Protein AF-A0A3P3UAX3-F1 (afdb_monomer)

Sequence (177 aa):
MASASGMATAGGTMPTMGGSMATSGGTMSTAGGAMPTGSGTMPTAGGTMGTHETMPTYASSSYQPMYGLRQPETQTPAHSTDQLDDADVALALLNSHKQSAALKMKAALEMANPALRHFVQASAGRCADMAYECFQYANQKGYYQVPTLQENTTDTFVHAYGTVPQGNPQPSGGMFM

Radius of gyration: 35.14 Å; Cα contacts (8 Å, |Δi|>4): 77; chains: 1; bounding box: 107×84×52 Å

Structure (mmCIF, N/CA/C/O backbone):
data_AF-A0A3P3UAX3-F1
#
_entry.id   AF-A0A3P3UAX3-F1
#
loop_
_atom_site.group_PDB
_atom_site.id
_atom_site.type_symbol
_atom_site.label_atom_id
_atom_site.label_alt_id
_atom_site.label_comp_id
_atom_site.label_asym_id
_atom_site.label_entity_id
_atom_site.label_seq_id
_atom_site.pdbx_PDB_ins_code
_atom_site.Cartn_x
_atom_site.Cartn_y
_atom_site.Cartn_z
_atom_site.occupancy
_atom_site.B_iso_or_equiv
_atom_site.auth_seq_id
_atom_site.auth_comp_id
_atom_site.auth_asym_id
_atom_site.auth_atom_id
_atom_site.pdbx_PDB_model_num
ATOM 1 N N . MET A 1 1 ? 87.198 -53.065 -32.352 1.00 37.62 1 MET A N 1
ATOM 2 C CA . MET A 1 1 ? 86.780 -54.014 -31.296 1.00 37.62 1 MET A CA 1
ATOM 3 C C . MET A 1 1 ? 85.291 -53.774 -31.074 1.00 37.62 1 MET A C 1
ATOM 5 O O . MET A 1 1 ? 84.957 -52.638 -30.788 1.00 37.62 1 MET A O 1
ATOM 9 N N . ALA A 1 2 ? 84.436 -54.626 -31.663 1.00 33.97 2 ALA A N 1
ATOM 10 C CA . ALA A 1 2 ? 83.531 -55.576 -30.969 1.00 33.97 2 ALA A CA 1
ATOM 11 C C . ALA A 1 2 ? 82.439 -54.854 -30.142 1.00 33.97 2 ALA A C 1
ATOM 13 O O . ALA A 1 2 ? 82.773 -53.946 -29.402 1.00 33.97 2 ALA A O 1
ATOM 14 N N . SER A 1 3 ? 81.138 -55.153 -30.157 1.00 33.62 3 SER A N 1
ATOM 15 C CA . SER A 1 3 ? 80.305 -56.271 -30.629 1.00 33.62 3 SER A CA 1
ATOM 16 C C . SER A 1 3 ? 78.848 -55.733 -30.637 1.00 33.62 3 SER A C 1
ATOM 18 O O . SER A 1 3 ? 78.513 -54.927 -29.778 1.00 33.62 3 SER A O 1
ATOM 20 N N . ALA A 1 4 ? 78.053 -55.925 -31.692 1.00 33.69 4 ALA A N 1
ATOM 21 C CA . ALA A 1 4 ? 76.962 -56.907 -31.805 1.00 33.69 4 ALA A CA 1
ATOM 22 C C . ALA A 1 4 ? 75.655 -56.639 -31.001 1.00 33.69 4 ALA A C 1
ATOM 24 O O . ALA A 1 4 ? 75.623 -56.722 -29.779 1.00 33.69 4 ALA A O 1
ATOM 25 N N . SER A 1 5 ? 74.574 -56.494 -31.784 1.00 34.50 5 SER A N 1
ATOM 26 C CA . SER A 1 5 ? 73.241 -57.111 -31.614 1.00 34.50 5 SER A CA 1
ATOM 27 C C . SER A 1 5 ? 72.191 -56.473 -30.694 1.00 34.50 5 SER A C 1
ATOM 29 O O . SER A 1 5 ? 72.278 -56.521 -29.474 1.00 34.50 5 SER A O 1
ATOM 31 N N . GLY A 1 6 ? 71.094 -56.026 -31.316 1.00 32.81 6 GLY A N 1
ATOM 32 C CA . GLY A 1 6 ? 69.833 -55.679 -30.657 1.00 32.81 6 GLY A CA 1
ATOM 33 C C . GLY A 1 6 ? 68.755 -55.288 -31.669 1.00 32.81 6 GLY A C 1
ATOM 34 O O . GLY A 1 6 ? 68.439 -54.115 -31.821 1.00 32.81 6 GLY A O 1
ATOM 35 N N . MET A 1 7 ? 68.239 -56.273 -32.406 1.00 36.31 7 MET A N 1
ATOM 36 C CA . MET A 1 7 ? 67.129 -56.140 -33.353 1.00 36.31 7 MET A CA 1
ATOM 37 C C . MET A 1 7 ? 65.810 -56.295 -32.582 1.00 36.31 7 MET A C 1
ATOM 39 O O . MET A 1 7 ? 65.584 -57.342 -31.982 1.00 36.31 7 MET A O 1
ATOM 43 N N . ALA A 1 8 ? 64.943 -55.280 -32.599 1.00 39.72 8 ALA A N 1
ATOM 44 C CA . ALA A 1 8 ? 63.549 -55.411 -32.177 1.00 39.72 8 ALA A CA 1
ATOM 45 C C . ALA A 1 8 ? 62.652 -54.554 -33.080 1.00 39.72 8 ALA A C 1
ATOM 47 O O . ALA A 1 8 ? 62.608 -53.329 -32.991 1.00 39.72 8 ALA A O 1
ATOM 48 N N . THR A 1 9 ? 61.960 -55.234 -33.987 1.00 35.41 9 THR A N 1
ATOM 49 C CA . THR A 1 9 ? 60.832 -54.733 -34.770 1.00 35.41 9 THR A CA 1
ATOM 50 C C . THR A 1 9 ? 59.571 -54.845 -33.918 1.00 35.41 9 THR A C 1
ATOM 52 O O . THR A 1 9 ? 59.225 -55.962 -33.549 1.00 35.41 9 THR A O 1
ATOM 55 N N . ALA A 1 10 ? 58.861 -53.74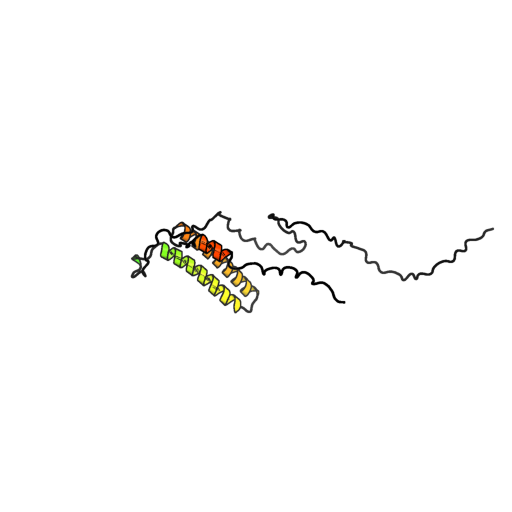5 -33.646 1.00 36.62 10 ALA A N 1
ATOM 56 C CA . ALA A 1 10 ? 57.421 -53.768 -33.352 1.00 36.62 10 ALA A CA 1
ATOM 57 C C . ALA A 1 10 ? 56.819 -52.350 -33.298 1.00 36.62 10 ALA A C 1
ATOM 59 O O . ALA A 1 10 ? 57.225 -51.535 -32.480 1.00 36.62 10 ALA A O 1
ATOM 60 N N . GLY A 1 11 ? 55.793 -52.111 -34.125 1.00 31.20 11 GLY A N 1
ATOM 61 C CA . GLY A 1 11 ? 54.703 -51.169 -33.836 1.00 31.20 11 GLY A CA 1
ATOM 62 C C . GLY A 1 11 ? 54.948 -49.697 -34.162 1.00 31.20 11 GLY A C 1
ATOM 63 O O . GLY A 1 11 ? 55.278 -48.904 -33.290 1.00 31.20 11 GLY A O 1
ATOM 64 N N . GLY A 1 12 ? 54.700 -49.305 -35.413 1.00 30.81 12 GLY A N 1
ATOM 65 C CA . GLY A 1 12 ? 54.586 -47.897 -35.781 1.00 30.81 12 GLY A CA 1
ATOM 66 C C . GLY A 1 12 ? 53.317 -47.267 -35.207 1.00 30.81 12 GLY A C 1
ATOM 67 O O . GLY A 1 12 ? 52.212 -47.654 -35.572 1.00 30.81 12 GLY A O 1
ATOM 68 N N . THR A 1 13 ? 53.485 -46.237 -34.384 1.00 33.25 13 THR A N 1
ATOM 69 C CA . THR A 1 13 ? 52.497 -45.166 -34.220 1.00 33.25 13 THR A CA 1
ATOM 70 C C . THR A 1 13 ? 53.218 -43.825 -34.291 1.00 33.25 13 THR A C 1
ATOM 72 O O . THR A 1 13 ? 54.220 -43.589 -33.624 1.00 33.25 13 THR A O 1
ATOM 75 N N . MET A 1 14 ? 52.705 -42.993 -35.185 1.00 33.94 14 MET A N 1
ATOM 76 C CA . MET A 1 14 ? 53.170 -41.680 -35.624 1.00 33.94 14 MET A CA 1
ATOM 77 C C . MET A 1 14 ? 53.393 -40.695 -34.452 1.00 33.94 14 MET A C 1
ATOM 79 O O . MET A 1 14 ? 52.468 -40.506 -33.663 1.00 33.94 14 MET A O 1
ATOM 83 N N . PRO A 1 15 ? 54.551 -40.011 -34.338 1.00 35.16 15 PRO A N 1
ATOM 84 C CA . PRO A 1 15 ? 54.704 -38.859 -33.461 1.00 35.16 15 PRO A CA 1
ATOM 85 C C . PRO A 1 15 ? 54.520 -37.575 -34.280 1.00 35.16 15 PRO A C 1
ATOM 87 O O . PRO A 1 15 ? 55.392 -37.202 -35.063 1.00 35.16 15 PRO A O 1
ATOM 90 N N . THR A 1 16 ? 53.404 -36.873 -34.090 1.00 39.50 16 THR A N 1
ATOM 91 C CA . THR A 1 16 ? 53.275 -35.488 -34.564 1.00 39.50 16 THR A CA 1
ATOM 92 C C . THR A 1 16 ? 53.516 -34.555 -33.384 1.00 39.50 16 THR A C 1
ATOM 94 O O . THR A 1 16 ? 52.835 -34.623 -32.363 1.00 39.50 16 THR A O 1
ATOM 97 N N . MET A 1 17 ? 54.552 -33.730 -33.523 1.00 38.16 17 MET A N 1
ATOM 98 C CA . MET A 1 17 ? 55.038 -32.754 -32.552 1.00 38.16 17 MET A CA 1
ATOM 99 C C . MET A 1 17 ? 53.960 -31.774 -32.059 1.00 38.16 17 MET A C 1
ATOM 101 O O . MET A 1 17 ? 53.251 -31.170 -32.855 1.00 38.16 17 MET A O 1
ATOM 105 N N . GLY A 1 18 ? 53.985 -31.516 -30.748 1.00 30.88 18 GLY A N 1
ATOM 106 C CA . GLY A 1 18 ? 54.227 -30.167 -30.226 1.00 30.88 18 GLY A CA 1
ATOM 107 C C . GLY A 1 18 ? 53.070 -29.168 -30.243 1.00 30.88 18 GLY A C 1
ATOM 108 O O . GLY A 1 18 ? 53.051 -28.254 -31.057 1.00 30.88 18 GLY A O 1
ATOM 109 N N . GLY A 1 19 ? 52.199 -29.256 -29.239 1.00 30.48 19 GLY A N 1
ATOM 110 C CA . GLY A 1 19 ? 51.320 -28.164 -28.822 1.00 30.48 19 GLY A CA 1
ATOM 111 C C . GLY A 1 19 ? 50.910 -28.356 -27.366 1.00 30.48 19 GLY A C 1
ATOM 112 O O . GLY A 1 19 ? 49.979 -29.095 -27.068 1.00 30.48 19 GLY A O 1
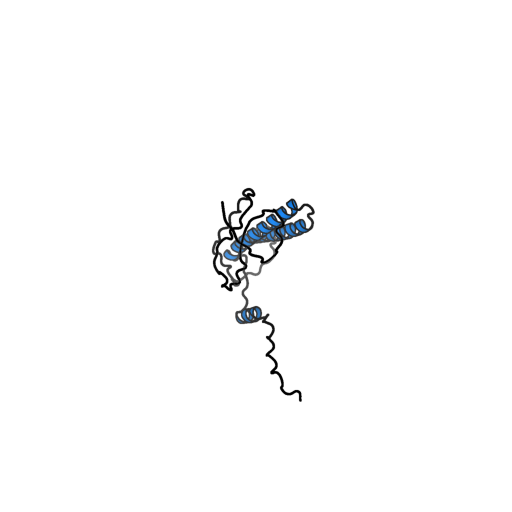ATOM 113 N N . SER A 1 20 ? 51.649 -27.748 -26.442 1.00 30.19 20 SER A N 1
ATOM 114 C CA . SER A 1 20 ? 51.372 -27.786 -25.008 1.00 30.19 20 SER A CA 1
ATOM 115 C C . SER A 1 20 ? 50.160 -26.921 -24.657 1.00 30.19 20 SER A C 1
ATOM 117 O O . SER A 1 20 ? 50.242 -25.696 -24.728 1.00 30.19 20 SER A O 1
ATOM 119 N N . MET A 1 21 ? 49.077 -27.538 -24.187 1.00 28.86 21 MET A N 1
ATOM 120 C CA . MET A 1 21 ? 48.139 -26.878 -23.278 1.00 28.86 21 MET A CA 1
ATOM 121 C C . MET A 1 21 ? 47.670 -27.887 -22.220 1.00 28.86 21 MET A C 1
ATOM 123 O O . MET A 1 21 ? 46.678 -28.590 -22.373 1.00 28.86 21 MET A O 1
ATOM 127 N N . ALA A 1 22 ? 48.476 -28.004 -21.169 1.00 34.00 22 ALA A N 1
ATOM 128 C CA . ALA A 1 22 ? 48.122 -28.592 -19.878 1.00 34.00 22 ALA A CA 1
ATOM 129 C C . ALA A 1 22 ? 47.331 -27.543 -19.066 1.00 34.00 22 ALA A C 1
ATOM 131 O O . ALA A 1 22 ? 47.611 -26.358 -19.220 1.00 34.00 22 ALA A O 1
ATOM 132 N N . THR A 1 23 ? 46.404 -27.803 -18.144 1.00 32.38 23 THR A N 1
ATOM 133 C CA . THR A 1 23 ? 45.667 -28.974 -17.637 1.00 32.38 23 THR A CA 1
ATOM 134 C C . THR A 1 23 ? 44.683 -28.391 -16.611 1.00 32.38 23 THR A C 1
ATOM 136 O O . THR A 1 23 ? 45.118 -27.601 -15.779 1.00 32.38 23 THR A O 1
ATOM 139 N N . SER A 1 24 ? 43.415 -28.811 -16.602 1.00 36.56 24 SER A N 1
ATOM 140 C CA . SER A 1 24 ? 42.607 -29.064 -15.384 1.00 36.56 24 SER A CA 1
ATOM 141 C C . SER A 1 24 ? 41.202 -29.501 -15.837 1.00 36.56 24 SER A C 1
ATOM 143 O O . SER A 1 24 ? 40.527 -28.781 -16.552 1.00 36.56 24 SER A O 1
ATOM 145 N N . GLY A 1 25 ? 40.697 -30.713 -15.602 1.00 27.34 25 GLY A N 1
ATOM 146 C CA . GLY A 1 25 ? 40.904 -31.619 -14.478 1.00 27.34 25 GLY A CA 1
ATOM 147 C C . GLY A 1 25 ? 39.804 -31.386 -13.440 1.00 27.34 25 GLY A C 1
ATOM 148 O O . GLY A 1 25 ? 40.047 -30.692 -12.462 1.00 27.34 25 GLY A O 1
ATOM 149 N N . GLY A 1 26 ? 38.602 -31.933 -13.659 1.00 29.34 26 GLY A N 1
ATOM 150 C CA . GLY A 1 26 ? 37.491 -31.860 -12.705 1.00 29.34 26 GLY A CA 1
ATOM 151 C C . GLY A 1 26 ? 36.300 -32.723 -13.128 1.00 29.34 26 GLY A C 1
ATOM 152 O O . GLY A 1 26 ? 35.640 -32.449 -14.120 1.00 29.34 26 GLY A O 1
ATOM 153 N N . THR A 1 27 ? 36.083 -33.802 -12.389 1.00 33.47 27 THR A N 1
ATOM 154 C CA . THR A 1 27 ? 35.174 -34.931 -12.622 1.00 33.47 27 THR A CA 1
ATOM 155 C C . THR A 1 27 ? 33.690 -34.582 -12.457 1.00 33.47 27 THR A C 1
ATOM 157 O O . THR A 1 27 ? 33.316 -33.895 -11.510 1.00 33.47 27 THR A O 1
ATOM 160 N N . MET A 1 28 ? 32.830 -35.128 -13.322 1.00 29.02 28 MET A N 1
ATOM 161 C CA . MET A 1 28 ? 31.374 -35.112 -13.141 1.00 29.02 28 MET A CA 1
ATOM 162 C C . MET A 1 28 ? 30.997 -36.162 -12.084 1.00 29.02 28 MET A C 1
ATOM 164 O O . MET A 1 28 ? 31.013 -37.359 -12.363 1.00 29.02 28 MET A O 1
ATOM 168 N N . SER A 1 29 ? 30.702 -35.719 -10.861 1.00 36.66 29 SER A N 1
ATOM 169 C CA . SER A 1 29 ? 30.223 -36.592 -9.785 1.00 36.66 29 SER A CA 1
ATOM 170 C C . SER A 1 29 ? 28.698 -36.578 -9.738 1.00 36.66 29 SER A C 1
ATOM 172 O O . SER A 1 29 ? 28.086 -35.608 -9.297 1.00 36.66 29 SER A O 1
ATOM 174 N N . THR A 1 30 ? 28.089 -37.680 -10.169 1.00 37.62 30 THR A N 1
ATOM 175 C CA . THR A 1 30 ? 26.702 -38.027 -9.848 1.00 37.62 30 THR A CA 1
ATOM 176 C C . THR A 1 30 ? 26.631 -38.409 -8.371 1.00 37.62 30 THR A C 1
ATOM 178 O O . THR A 1 30 ? 27.184 -39.434 -7.978 1.00 37.62 30 THR A O 1
ATOM 181 N N . ALA A 1 31 ? 25.948 -37.614 -7.548 1.00 35.88 31 ALA A N 1
ATOM 182 C CA . ALA A 1 31 ? 25.576 -38.008 -6.192 1.00 35.88 31 ALA A CA 1
ATOM 183 C C . ALA A 1 31 ? 24.255 -37.341 -5.789 1.00 35.88 31 ALA A C 1
ATOM 185 O O . ALA A 1 31 ? 24.163 -36.119 -5.700 1.00 35.88 31 ALA A O 1
ATOM 186 N N . GLY A 1 32 ? 23.232 -38.165 -5.548 1.00 38.50 32 GLY A N 1
ATOM 187 C CA . GLY A 1 32 ? 22.039 -37.752 -4.821 1.00 38.50 32 GLY A CA 1
ATOM 188 C C . GLY A 1 32 ? 22.408 -37.360 -3.390 1.00 38.50 32 GLY A C 1
ATOM 189 O O . GLY A 1 32 ? 23.200 -38.036 -2.737 1.00 38.50 32 GLY A O 1
ATOM 190 N N . GLY A 1 33 ? 21.836 -36.259 -2.913 1.00 31.03 33 GLY A N 1
ATOM 191 C CA . GLY A 1 33 ? 22.068 -35.724 -1.578 1.00 31.03 33 GLY A CA 1
ATOM 192 C C . GLY A 1 33 ? 21.007 -34.681 -1.250 1.00 31.03 33 GLY A C 1
ATOM 193 O O . GLY A 1 33 ? 20.624 -33.890 -2.105 1.00 31.03 33 GLY A O 1
ATOM 194 N N . ALA A 1 34 ? 20.487 -34.761 -0.031 1.00 32.38 34 ALA A N 1
ATOM 195 C CA . ALA A 1 34 ? 19.340 -34.033 0.492 1.00 32.38 34 ALA A CA 1
ATOM 196 C C . ALA A 1 34 ? 19.387 -32.505 0.286 1.00 32.38 34 ALA A C 1
ATOM 198 O O . ALA A 1 34 ? 20.452 -31.890 0.322 1.00 32.38 34 ALA A O 1
ATOM 199 N N . MET A 1 35 ? 18.203 -31.892 0.151 1.00 33.88 35 MET A N 1
ATOM 200 C CA . MET A 1 35 ? 18.032 -30.441 0.264 1.00 33.88 35 MET A CA 1
ATOM 201 C C . MET A 1 35 ? 18.569 -29.951 1.619 1.00 33.88 35 MET A C 1
ATOM 203 O O . MET A 1 35 ? 18.081 -30.416 2.652 1.00 33.88 35 MET A O 1
ATOM 207 N N . PRO A 1 36 ? 19.507 -28.989 1.655 1.00 39.22 36 PRO A N 1
ATOM 208 C CA . PRO A 1 36 ? 19.857 -28.322 2.893 1.00 39.22 36 PRO A CA 1
ATOM 209 C C . PRO A 1 36 ? 18.789 -27.265 3.194 1.00 39.22 36 PRO A C 1
ATOM 211 O O . PRO A 1 36 ? 18.778 -26.168 2.640 1.00 39.22 36 PRO A O 1
ATOM 214 N N . THR A 1 37 ? 17.872 -27.598 4.095 1.00 44.03 37 THR A N 1
ATOM 215 C CA . THR A 1 37 ? 17.112 -26.611 4.865 1.00 44.03 37 THR A CA 1
ATOM 216 C C . THR A 1 37 ? 18.071 -25.961 5.861 1.00 44.03 37 THR A C 1
ATOM 218 O O . THR A 1 37 ? 18.355 -26.530 6.913 1.00 44.03 37 THR A O 1
ATOM 221 N N . GLY A 1 38 ? 18.624 -24.799 5.521 1.00 36.88 38 GLY A N 1
ATOM 222 C CA . GLY A 1 38 ? 19.507 -24.062 6.421 1.00 36.88 38 GLY A CA 1
ATOM 223 C C . GLY A 1 38 ? 20.050 -22.793 5.782 1.00 36.88 38 GLY A C 1
ATOM 224 O O . GLY A 1 38 ? 20.716 -22.838 4.755 1.00 36.88 38 GLY A O 1
ATOM 225 N N . SER A 1 39 ? 19.750 -21.658 6.405 1.00 43.75 39 SER A N 1
ATOM 226 C CA . SER A 1 39 ? 20.287 -20.333 6.098 1.00 43.75 39 SER A CA 1
ATOM 227 C C . SER A 1 39 ? 21.820 -20.345 6.013 1.00 43.75 39 SER A C 1
ATOM 229 O O . SER A 1 39 ? 22.491 -20.544 7.024 1.00 43.75 39 SER A O 1
ATOM 231 N N . GLY A 1 40 ? 22.374 -20.106 4.823 1.00 35.16 40 GLY A N 1
ATOM 232 C CA . GLY A 1 40 ? 23.815 -20.020 4.585 1.00 35.16 40 GLY A CA 1
ATOM 233 C C . GLY A 1 40 ? 24.110 -19.493 3.182 1.00 35.16 40 GLY A C 1
ATOM 234 O O . GLY A 1 40 ? 23.512 -19.928 2.203 1.00 35.16 40 GLY A O 1
ATOM 235 N N . THR A 1 41 ? 24.981 -18.497 3.099 1.00 38.34 41 THR A N 1
ATOM 236 C CA . THR A 1 41 ? 25.304 -17.696 1.915 1.00 38.34 41 THR A CA 1
ATOM 237 C C . THR A 1 41 ? 26.082 -18.477 0.848 1.00 38.34 41 THR A C 1
ATOM 239 O O . THR A 1 41 ? 26.987 -19.250 1.147 1.00 38.34 41 THR A O 1
ATOM 242 N N . MET A 1 42 ? 25.758 -18.230 -0.425 1.00 32.69 42 MET A N 1
ATOM 243 C CA . MET A 1 42 ? 26.518 -18.707 -1.587 1.00 32.69 42 MET A CA 1
ATOM 244 C C . MET A 1 42 ? 27.800 -17.863 -1.756 1.00 32.69 42 MET A C 1
ATOM 246 O O . MET A 1 42 ? 27.675 -16.642 -1.876 1.00 32.69 42 MET A O 1
ATOM 250 N N . PRO A 1 43 ? 29.016 -18.436 -1.842 1.00 41.12 43 PRO A N 1
ATOM 251 C CA . PRO A 1 43 ? 30.176 -17.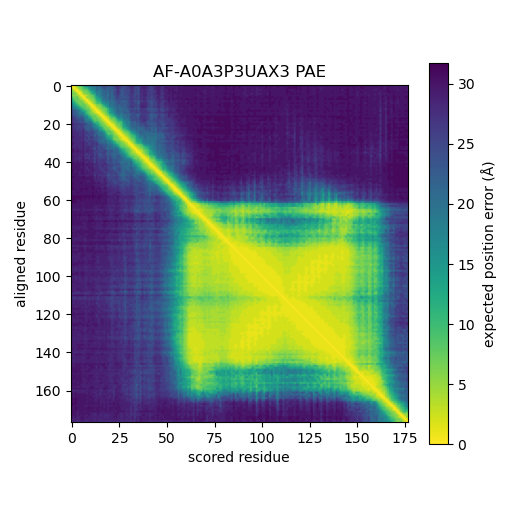702 -2.327 1.00 41.12 43 PRO A CA 1
ATOM 252 C C . PRO A 1 43 ? 30.295 -17.925 -3.842 1.00 41.12 43 PRO A C 1
ATOM 254 O O . PRO A 1 43 ? 30.702 -18.993 -4.290 1.00 41.12 43 PRO A O 1
ATOM 257 N N . THR A 1 44 ? 29.930 -16.925 -4.648 1.00 41.72 44 THR A N 1
ATOM 258 C CA . THR A 1 44 ? 30.283 -16.915 -6.078 1.00 41.72 44 THR A CA 1
ATOM 259 C C . THR A 1 44 ? 31.601 -16.171 -6.246 1.00 41.72 44 THR A C 1
ATOM 261 O O . THR A 1 44 ? 31.720 -14.997 -5.899 1.00 41.72 44 THR A O 1
ATOM 264 N N . ALA A 1 45 ? 32.609 -16.885 -6.736 1.00 37.91 45 ALA A N 1
ATOM 265 C CA . ALA A 1 45 ? 33.935 -16.364 -7.010 1.00 37.91 45 ALA A CA 1
ATOM 266 C C . ALA A 1 45 ? 33.936 -15.435 -8.240 1.00 37.91 45 ALA A C 1
ATOM 268 O O . ALA A 1 45 ? 33.437 -15.809 -9.297 1.00 37.91 45 ALA A O 1
ATOM 269 N N . GLY A 1 46 ? 34.592 -14.276 -8.105 1.00 36.06 46 GLY A N 1
ATOM 270 C CA . GLY A 1 46 ? 35.174 -13.521 -9.220 1.00 36.06 46 GLY A CA 1
ATOM 271 C C . GLY A 1 46 ? 34.407 -12.277 -9.678 1.00 36.06 46 GLY A C 1
ATOM 272 O O . GLY A 1 46 ? 33.546 -12.362 -10.544 1.00 36.06 46 GLY A O 1
ATOM 273 N N . GLY A 1 47 ? 34.809 -11.102 -9.177 1.00 33.03 47 GLY A N 1
ATOM 274 C CA . GLY A 1 47 ? 34.464 -9.809 -9.779 1.00 33.03 47 GLY A CA 1
ATOM 275 C C . GLY A 1 47 ? 34.296 -8.687 -8.760 1.00 33.03 47 GLY A C 1
ATOM 276 O O . GLY A 1 47 ? 33.233 -8.524 -8.174 1.00 33.03 47 GLY A O 1
ATOM 277 N N . THR A 1 48 ? 35.346 -7.892 -8.557 1.00 47.50 48 THR A N 1
ATOM 278 C CA . THR A 1 48 ? 35.303 -6.647 -7.782 1.00 47.50 48 THR A CA 1
ATOM 279 C C . THR A 1 48 ? 34.412 -5.625 -8.493 1.00 47.50 48 THR A C 1
ATOM 281 O O . THR A 1 48 ? 34.837 -5.000 -9.464 1.00 47.50 48 THR A O 1
ATOM 284 N N . MET A 1 49 ? 33.184 -5.444 -8.011 1.00 36.72 49 MET A N 1
ATOM 285 C CA . MET A 1 49 ? 32.323 -4.320 -8.374 1.00 36.72 49 MET A CA 1
ATOM 286 C C . MET A 1 49 ? 31.987 -3.563 -7.089 1.00 36.72 49 MET A C 1
ATOM 288 O O . MET A 1 49 ? 31.669 -4.176 -6.072 1.00 36.72 49 MET A O 1
ATOM 292 N N . GLY A 1 50 ? 32.182 -2.244 -7.127 1.00 40.56 50 GLY A N 1
ATOM 293 C CA . GLY A 1 50 ? 32.159 -1.361 -5.967 1.00 40.56 50 GLY A CA 1
ATOM 294 C C . GLY A 1 50 ? 30.915 -1.521 -5.098 1.00 40.56 50 GLY A C 1
ATOM 295 O O . GLY A 1 50 ? 29.820 -1.794 -5.580 1.00 40.56 50 GLY A O 1
ATOM 296 N N . THR A 1 51 ? 31.140 -1.336 -3.803 1.00 43.88 51 THR A N 1
ATOM 297 C CA . THR A 1 51 ? 30.177 -1.298 -2.703 1.00 43.88 51 THR A CA 1
ATOM 298 C C . THR A 1 51 ? 28.894 -0.547 -3.071 1.00 43.88 51 THR A C 1
ATOM 300 O O . THR A 1 51 ? 28.799 0.665 -2.894 1.00 43.88 51 THR A O 1
ATOM 303 N N . HIS A 1 52 ? 27.879 -1.265 -3.551 1.00 45.47 52 HIS A N 1
ATOM 304 C CA . HIS A 1 52 ? 26.505 -0.828 -3.364 1.00 45.47 52 HIS A CA 1
ATOM 305 C C . HIS A 1 52 ? 26.165 -1.218 -1.936 1.00 45.47 52 HIS A C 1
ATOM 307 O O . HIS A 1 52 ? 25.997 -2.404 -1.646 1.00 45.47 52 HIS A O 1
ATOM 313 N N . GLU A 1 53 ? 26.184 -0.234 -1.039 1.00 42.72 53 GLU A N 1
ATOM 314 C CA . GLU A 1 53 ? 25.825 -0.431 0.357 1.00 42.72 53 GLU A CA 1
ATOM 315 C C . GLU A 1 53 ? 24.523 -1.225 0.407 1.00 42.72 53 GLU A C 1
ATOM 317 O O . GLU A 1 53 ? 23.481 -0.815 -0.115 1.00 42.72 53 GLU A O 1
ATOM 322 N N . THR A 1 54 ? 24.625 -2.435 0.951 1.00 45.44 54 THR A N 1
ATOM 323 C CA . THR A 1 54 ? 23.480 -3.255 1.301 1.00 45.44 54 THR A CA 1
ATOM 324 C C . THR A 1 54 ? 22.585 -2.384 2.156 1.00 45.44 54 THR A C 1
ATOM 326 O O . THR A 1 54 ? 22.944 -2.020 3.275 1.00 45.44 54 THR A O 1
ATOM 329 N N . MET A 1 55 ? 21.448 -2.005 1.574 1.00 51.84 55 MET A N 1
ATOM 330 C CA . MET A 1 55 ? 20.344 -1.370 2.272 1.00 51.84 55 MET A CA 1
ATOM 331 C C . MET A 1 55 ? 20.149 -2.062 3.620 1.00 51.84 55 MET A C 1
ATOM 333 O O . MET A 1 55 ? 20.185 -3.297 3.643 1.00 51.84 55 MET A O 1
ATOM 337 N N . PRO A 1 56 ? 19.957 -1.310 4.721 1.00 41.22 56 PRO A N 1
ATOM 338 C CA . PRO A 1 56 ? 19.666 -1.917 6.005 1.00 41.22 56 PRO A CA 1
ATOM 339 C C . PRO A 1 56 ? 18.487 -2.859 5.798 1.00 41.22 56 PRO A C 1
ATOM 341 O O . PRO A 1 56 ? 17.412 -2.429 5.384 1.00 41.22 56 PRO A O 1
ATOM 344 N N . THR A 1 57 ? 18.704 -4.151 6.029 1.00 51.03 57 THR A N 1
ATOM 345 C CA . THR A 1 57 ? 17.614 -5.094 6.233 1.00 51.03 57 THR A CA 1
ATOM 346 C C . THR A 1 57 ? 16.773 -4.506 7.352 1.00 51.03 57 THR A C 1
ATOM 348 O O . THR A 1 57 ? 17.245 -4.447 8.490 1.00 51.03 57 THR A O 1
ATOM 351 N N . TYR A 1 58 ? 15.583 -3.999 7.020 1.00 51.62 58 TYR A N 1
ATOM 352 C CA . TYR A 1 58 ? 14.598 -3.562 8.001 1.00 51.62 58 TYR A CA 1
ATOM 353 C C . TYR A 1 58 ? 14.481 -4.710 8.989 1.00 51.62 58 TYR A C 1
ATOM 355 O O . TYR A 1 58 ? 14.208 -5.846 8.588 1.00 51.62 58 TYR A O 1
ATOM 363 N N . ALA A 1 59 ? 14.866 -4.447 10.236 1.00 46.84 59 ALA A N 1
ATOM 364 C CA . ALA A 1 59 ? 14.944 -5.470 11.252 1.00 46.84 59 ALA A CA 1
ATOM 365 C C . ALA A 1 59 ? 13.638 -6.262 11.225 1.00 46.84 59 ALA A C 1
ATOM 367 O O . ALA A 1 59 ? 12.553 -5.682 11.255 1.00 46.84 59 ALA A O 1
ATOM 368 N N . SER A 1 60 ? 13.772 -7.583 11.139 1.00 48.44 60 SER A N 1
ATOM 369 C CA . SER A 1 60 ? 12.720 -8.548 11.418 1.00 48.44 60 SER A CA 1
ATOM 370 C C . SER A 1 60 ? 12.251 -8.328 12.861 1.00 48.44 60 SER A C 1
ATOM 372 O O . SER A 1 60 ? 12.610 -9.068 13.776 1.00 48.44 60 SER A O 1
ATOM 374 N N . SER A 1 61 ? 11.474 -7.273 13.092 1.00 58.47 61 SER A N 1
ATOM 375 C CA . SER A 1 61 ? 10.561 -7.225 14.215 1.00 58.47 61 SER A CA 1
ATOM 376 C C . SER A 1 61 ? 9.611 -8.387 13.978 1.00 58.47 61 SER A C 1
ATOM 378 O O . SER A 1 61 ? 9.068 -8.524 12.881 1.00 58.47 61 SER A O 1
ATOM 380 N N . SER A 1 62 ? 9.485 -9.280 14.953 1.00 74.25 62 SER A N 1
ATOM 381 C CA . SER A 1 62 ? 8.598 -10.442 14.915 1.00 74.25 62 SER A CA 1
ATOM 382 C C . SER A 1 62 ? 7.135 -9.987 14.957 1.00 74.25 62 SER A C 1
ATOM 384 O O . SER A 1 62 ? 6.413 -10.247 15.919 1.00 74.25 62 SER A O 1
ATOM 386 N N . TYR A 1 63 ? 6.712 -9.228 13.952 1.00 79.00 63 TYR A N 1
ATOM 387 C CA . TYR A 1 63 ? 5.361 -8.737 13.816 1.00 79.00 63 TYR A CA 1
ATOM 388 C C . TYR A 1 63 ? 4.468 -9.873 13.338 1.00 79.00 63 TYR A C 1
ATOM 390 O O . TYR A 1 63 ? 4.733 -10.508 12.317 1.00 79.00 63 TYR A O 1
ATOM 398 N N . GLN A 1 64 ? 3.395 -10.107 14.082 1.00 85.31 64 GLN A N 1
ATOM 399 C CA . GLN A 1 64 ? 2.329 -11.017 13.700 1.00 85.31 64 GLN A CA 1
ATOM 400 C C . GLN A 1 64 ? 1.075 -10.177 13.448 1.00 85.31 64 GLN A C 1
ATOM 402 O O . GLN A 1 64 ? 0.627 -9.490 14.374 1.00 85.31 64 GLN A O 1
ATOM 407 N N . PRO A 1 65 ? 0.514 -10.190 12.223 1.00 86.56 65 PRO A N 1
ATOM 408 C CA . PRO A 1 65 ? -0.744 -9.515 11.955 1.00 86.56 65 PRO A CA 1
ATOM 409 C C . PRO A 1 65 ? -1.831 -10.005 12.911 1.00 86.56 65 PRO A C 1
ATOM 411 O O . PRO A 1 65 ? -2.026 -11.205 13.098 1.00 86.56 65 PRO A O 1
ATOM 414 N N . MET A 1 66 ? -2.558 -9.071 13.514 1.00 87.25 66 MET A N 1
ATOM 415 C CA . MET A 1 66 ? -3.730 -9.386 14.316 1.00 87.25 66 MET A CA 1
ATOM 416 C C . MET A 1 66 ? -4.921 -9.622 13.394 1.00 87.25 66 MET A C 1
ATOM 418 O O . MET A 1 66 ? -5.455 -8.687 12.784 1.00 87.25 66 MET A O 1
ATOM 422 N N . TYR A 1 67 ? -5.337 -10.878 13.329 1.00 89.19 67 TYR A N 1
ATOM 423 C CA . TYR A 1 67 ? -6.503 -11.322 12.586 1.00 89.19 67 TYR A CA 1
ATOM 424 C C . TYR A 1 67 ? -7.784 -11.244 13.427 1.00 89.19 67 TYR A C 1
ATOM 426 O O . TYR A 1 67 ? -7.749 -11.274 14.658 1.00 89.19 67 TYR A O 1
ATOM 434 N N . GLY A 1 68 ? -8.921 -11.172 12.741 1.00 87.06 68 GLY A N 1
ATOM 435 C CA . GLY A 1 68 ? -10.253 -11.119 13.330 1.00 87.06 68 GLY A CA 1
ATOM 436 C C . GLY A 1 68 ? -10.822 -9.703 13.403 1.00 87.06 68 GLY A C 1
ATOM 437 O O . GLY A 1 68 ? -10.101 -8.700 13.419 1.00 87.06 68 GLY A O 1
ATOM 438 N N . LEU A 1 69 ? -12.153 -9.639 13.439 1.00 85.62 69 LEU A N 1
ATOM 439 C CA . LEU A 1 69 ? -12.895 -8.395 13.607 1.00 85.62 69 LEU A CA 1
ATOM 440 C C . LEU A 1 69 ? -12.991 -8.038 15.096 1.00 85.62 69 LEU A C 1
ATOM 442 O O . LEU A 1 69 ? -13.360 -8.864 15.928 1.00 85.62 69 LEU A O 1
ATOM 446 N N . ARG A 1 70 ? -12.683 -6.788 15.424 1.00 82.31 70 ARG A N 1
ATOM 447 C CA . ARG A 1 70 ? -12.704 -6.191 16.762 1.00 82.31 70 ARG A CA 1
ATOM 448 C C . ARG A 1 70 ? -13.822 -5.152 16.818 1.00 82.31 70 ARG A C 1
ATOM 450 O O . ARG A 1 70 ? -13.540 -3.963 16.879 1.00 82.31 70 ARG A O 1
ATOM 457 N N . GLN A 1 71 ? -15.068 -5.629 16.695 1.00 76.88 71 GLN A N 1
ATOM 458 C CA . GLN A 1 71 ? -16.298 -4.815 16.678 1.00 76.88 71 GLN A CA 1
ATOM 459 C C . GLN A 1 71 ? -16.173 -3.566 15.783 1.00 76.88 71 GLN A C 1
ATOM 461 O O . GLN A 1 71 ? -16.159 -2.448 16.288 1.00 76.88 71 GLN A O 1
ATOM 466 N N . PRO A 1 72 ? -16.030 -3.739 14.458 1.00 77.88 72 PRO A N 1
ATOM 467 C CA . PRO A 1 72 ? -15.916 -2.603 13.553 1.00 77.88 72 PRO A CA 1
ATOM 468 C C . PRO A 1 72 ? -17.174 -1.730 13.633 1.00 77.88 72 PRO A C 1
ATOM 470 O O . PRO A 1 72 ? -18.291 -2.225 13.469 1.00 77.88 72 PRO A O 1
ATOM 473 N N . GLU A 1 73 ? -16.988 -0.437 13.885 1.00 79.19 73 GLU A N 1
ATOM 474 C CA . GLU A 1 73 ? -18.080 0.534 13.855 1.00 79.19 73 GLU A CA 1
ATOM 475 C C . GLU A 1 73 ? -18.523 0.821 12.413 1.00 79.19 73 GLU A C 1
ATOM 477 O O . GLU A 1 73 ? -17.780 0.619 11.447 1.00 79.19 73 GLU A O 1
ATOM 482 N N . THR A 1 74 ? -19.766 1.285 12.255 1.00 84.06 74 THR A N 1
ATOM 483 C CA . THR A 1 74 ? -20.260 1.726 10.946 1.00 84.06 74 THR A CA 1
ATOM 484 C C . THR A 1 74 ? -19.622 3.065 10.609 1.00 84.06 74 THR A C 1
ATOM 486 O O . THR A 1 74 ? -19.972 4.080 11.201 1.00 84.06 74 THR A O 1
ATOM 489 N N . GLN A 1 75 ? -18.700 3.061 9.650 1.00 82.12 75 GLN A N 1
ATOM 490 C CA . GLN A 1 75 ? -18.029 4.274 9.195 1.00 82.12 75 GLN A CA 1
ATOM 491 C C . GLN A 1 75 ? -18.898 5.032 8.184 1.00 82.12 75 GLN A C 1
ATOM 493 O O . GLN A 1 75 ? -19.427 4.443 7.236 1.00 82.12 75 GLN A O 1
ATOM 498 N N . THR A 1 76 ? -19.006 6.348 8.354 1.00 87.50 76 THR A N 1
ATOM 499 C CA . THR A 1 76 ? -19.636 7.271 7.397 1.00 87.50 76 THR A CA 1
ATOM 500 C C . THR A 1 76 ? -18.617 8.295 6.902 1.00 87.50 76 THR A C 1
ATOM 502 O O . THR A 1 76 ? -17.696 8.620 7.648 1.00 87.50 76 THR A O 1
ATOM 505 N N . PRO A 1 77 ? -18.759 8.845 5.683 1.00 88.88 77 PRO A N 1
ATOM 506 C CA . PRO A 1 77 ? -17.860 9.890 5.205 1.00 88.88 77 PRO A CA 1
ATOM 507 C C . PRO A 1 77 ? -17.836 11.103 6.142 1.00 88.88 77 PRO A C 1
ATOM 509 O O . PRO A 1 77 ? -18.891 11.576 6.565 1.00 88.88 77 PRO A O 1
ATOM 512 N N . ALA A 1 78 ? -16.643 11.627 6.418 1.00 87.81 78 ALA A N 1
ATOM 513 C CA . ALA A 1 78 ? -16.488 12.860 7.177 1.00 87.81 78 ALA A CA 1
ATOM 514 C C . ALA A 1 78 ? -17.138 14.044 6.432 1.00 87.81 78 ALA A C 1
ATOM 516 O O . ALA A 1 78 ? -16.921 14.247 5.234 1.00 87.81 78 ALA A O 1
ATOM 517 N N . HIS A 1 79 ? -17.928 14.838 7.151 1.00 89.62 79 HIS A N 1
ATOM 518 C CA . HIS A 1 79 ? -18.609 16.032 6.642 1.00 89.62 79 HIS A CA 1
ATOM 519 C C . HIS A 1 79 ? -17.824 17.330 6.887 1.00 89.62 79 HIS A C 1
ATOM 521 O O . HIS A 1 79 ? -18.117 18.350 6.262 1.00 89.62 79 HIS A O 1
ATOM 527 N N . SER A 1 80 ? -16.837 17.308 7.783 1.00 93.00 80 SER A N 1
ATOM 528 C CA . SER A 1 80 ? -15.959 18.440 8.089 1.00 93.00 80 SER A CA 1
ATOM 529 C C . SER A 1 80 ? -14.559 17.960 8.475 1.00 93.00 80 SER A C 1
ATOM 531 O O . SER A 1 80 ? -14.344 16.781 8.747 1.00 93.00 80 SER A O 1
ATOM 533 N N . THR A 1 81 ? -13.595 18.882 8.516 1.00 90.19 81 THR A N 1
ATOM 534 C CA . THR A 1 81 ? -12.208 18.583 8.910 1.00 90.19 81 THR A CA 1
ATOM 535 C C . THR A 1 81 ? -12.064 18.202 10.379 1.00 90.19 81 THR A C 1
ATOM 537 O O . THR A 1 81 ? -11.121 17.502 10.718 1.00 90.19 81 THR A O 1
ATOM 540 N N . ASP A 1 82 ? -12.992 18.625 11.241 1.00 93.31 82 ASP A N 1
ATOM 541 C CA . ASP A 1 82 ? -12.970 18.301 12.677 1.00 93.31 82 ASP A CA 1
ATOM 542 C C . ASP A 1 82 ? -13.296 16.827 12.958 1.00 93.31 82 ASP A C 1
ATOM 544 O O . ASP A 1 82 ? -13.067 16.341 14.061 1.00 93.31 82 ASP A O 1
ATOM 548 N N . GLN A 1 83 ? -13.858 16.124 11.971 1.00 90.50 83 GLN A N 1
ATOM 549 C CA . GLN A 1 83 ? -14.178 14.698 12.051 1.00 90.50 83 GLN A CA 1
ATOM 550 C C . GLN A 1 83 ? -13.026 13.807 11.576 1.00 90.50 83 GLN A C 1
ATOM 552 O O . GLN A 1 83 ? -13.153 12.592 11.665 1.00 90.50 83 GLN A O 1
ATOM 557 N N . LEU A 1 84 ? -11.938 14.395 11.061 1.00 91.75 84 LEU A N 1
ATOM 558 C CA . LEU A 1 84 ? -10.765 13.636 10.645 1.00 91.75 84 LEU A CA 1
ATOM 559 C C . LEU A 1 84 ? -9.990 13.178 11.874 1.00 91.75 84 LEU A C 1
ATOM 561 O O . LEU A 1 84 ? -9.565 14.001 12.689 1.00 91.75 84 LEU A O 1
ATOM 565 N N . ASP A 1 85 ? -9.780 11.874 11.978 1.00 91.75 85 ASP A N 1
ATOM 566 C CA . ASP A 1 85 ? -9.060 11.269 13.089 1.00 91.75 85 ASP A CA 1
ATOM 567 C C . ASP A 1 85 ? -7.676 10.732 12.673 1.00 91.75 85 ASP A C 1
ATOM 569 O O . ASP A 1 85 ? -7.25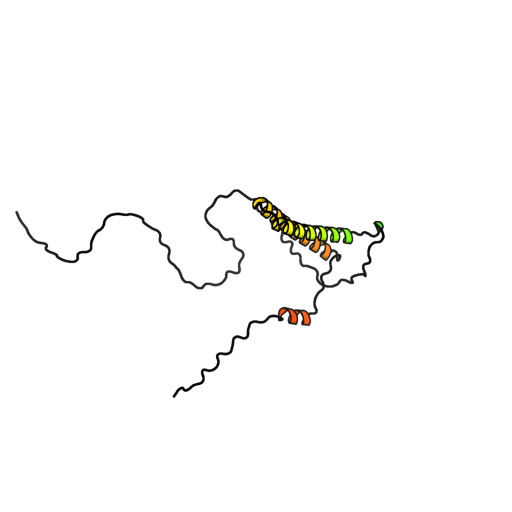2 10.767 11.512 1.00 91.75 85 ASP A O 1
ATOM 573 N N . ASP A 1 86 ? -6.921 10.230 13.651 1.00 93.25 86 ASP A N 1
ATOM 574 C CA . ASP A 1 86 ? -5.613 9.619 13.398 1.00 93.25 86 ASP A CA 1
ATOM 575 C C . ASP A 1 86 ? -5.714 8.359 12.519 1.00 93.25 86 ASP A C 1
ATOM 577 O O . ASP A 1 86 ? -4.728 7.975 11.875 1.00 93.25 86 ASP A O 1
ATOM 581 N N . ALA A 1 87 ? -6.875 7.692 12.495 1.00 92.31 87 ALA A N 1
ATOM 582 C CA . ALA A 1 87 ? -7.102 6.538 11.639 1.00 92.31 87 ALA A CA 1
ATOM 583 C C . ALA A 1 87 ? -7.186 6.977 10.172 1.00 92.31 87 ALA A C 1
ATOM 585 O O . ALA A 1 87 ? -6.522 6.363 9.333 1.00 92.31 87 ALA A O 1
ATOM 586 N N . ASP A 1 88 ? -7.879 8.075 9.866 1.00 93.50 88 ASP A N 1
ATOM 587 C CA . ASP A 1 88 ? -7.924 8.671 8.529 1.00 93.50 88 ASP A CA 1
ATOM 588 C C . ASP A 1 88 ? -6.524 9.025 8.031 1.00 93.50 88 ASP A C 1
ATOM 590 O O . ASP A 1 88 ? -6.149 8.662 6.913 1.00 93.50 88 ASP A O 1
ATOM 594 N N . VAL A 1 89 ? -5.707 9.669 8.870 1.00 94.62 89 VAL A N 1
ATOM 595 C CA . VAL A 1 89 ? -4.328 10.038 8.511 1.00 94.62 89 VAL A CA 1
ATOM 596 C C . VAL A 1 89 ? -3.471 8.793 8.256 1.00 94.62 89 VAL A C 1
ATOM 598 O O . VAL A 1 89 ? -2.759 8.719 7.248 1.00 94.62 89 VAL A O 1
ATOM 601 N N . ALA A 1 90 ? -3.555 7.785 9.129 1.00 94.25 90 ALA A N 1
ATOM 602 C CA . ALA A 1 90 ? -2.799 6.542 8.982 1.00 94.25 90 ALA A CA 1
ATOM 603 C C . ALA A 1 90 ? -3.211 5.755 7.724 1.00 94.25 90 ALA A C 1
ATOM 605 O O . ALA A 1 90 ? -2.355 5.254 6.984 1.00 94.25 90 ALA A O 1
ATOM 606 N N . LEU A 1 91 ? -4.514 5.664 7.450 1.00 93.94 91 LEU A N 1
ATOM 607 C CA . LEU A 1 91 ? -5.058 4.972 6.282 1.00 93.94 91 LEU A CA 1
ATOM 608 C C . LEU A 1 91 ? -4.796 5.747 4.984 1.00 93.94 91 LEU A C 1
ATOM 610 O O . LEU A 1 91 ? -4.500 5.131 3.953 1.00 93.94 91 LEU A O 1
ATOM 614 N N . ALA A 1 92 ? -4.823 7.080 5.026 1.00 95.62 92 ALA A N 1
ATOM 615 C CA . ALA A 1 92 ? -4.437 7.930 3.906 1.00 95.62 92 ALA A CA 1
ATOM 616 C C . ALA A 1 92 ? -2.957 7.742 3.549 1.00 95.62 92 ALA A C 1
ATOM 618 O O . ALA A 1 92 ? -2.629 7.578 2.370 1.00 95.62 92 ALA A O 1
ATOM 619 N N . LEU A 1 93 ? -2.066 7.686 4.545 1.00 96.38 93 LEU A N 1
ATOM 620 C CA . LEU A 1 93 ? -0.642 7.422 4.326 1.00 96.38 93 LEU A CA 1
ATOM 621 C C . LEU A 1 93 ? -0.409 6.027 3.727 1.00 96.38 93 LEU A C 1
ATOM 623 O O . LEU A 1 93 ? 0.312 5.886 2.734 1.00 96.38 93 LEU A O 1
ATOM 627 N N . LEU A 1 94 ? -1.083 5.007 4.267 1.00 96.50 94 LEU A N 1
ATOM 628 C CA . LEU A 1 94 ? -1.071 3.653 3.712 1.00 96.50 94 LEU A CA 1
ATOM 629 C C . LEU A 1 94 ? -1.502 3.647 2.235 1.00 96.50 94 LEU A C 1
ATOM 631 O O . LEU A 1 94 ? -0.837 3.038 1.390 1.00 96.50 94 LEU A O 1
ATOM 635 N N . ASN A 1 95 ? -2.599 4.331 1.899 1.00 96.25 95 ASN A N 1
ATOM 636 C CA . ASN A 1 95 ? -3.079 4.416 0.522 1.00 96.25 95 ASN A CA 1
ATOM 637 C C . ASN A 1 95 ? -2.110 5.194 -0.381 1.00 96.25 95 ASN A C 1
ATOM 639 O O . ASN A 1 95 ? -1.865 4.776 -1.512 1.00 96.25 95 ASN A O 1
ATOM 643 N N . SER A 1 96 ? -1.508 6.274 0.118 1.00 97.56 96 SER A N 1
ATOM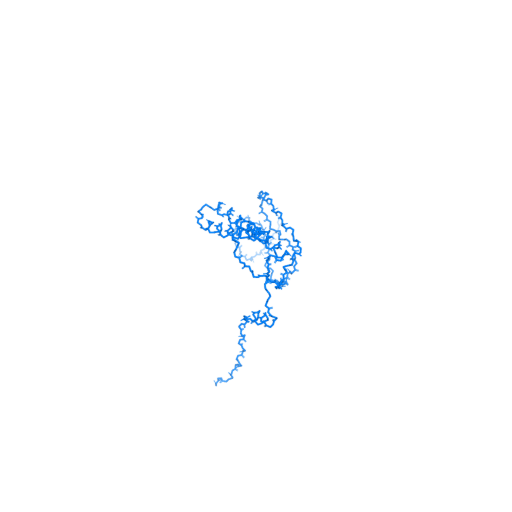 644 C CA . SER A 1 96 ? -0.506 7.056 -0.613 1.00 97.56 96 SER A CA 1
ATOM 645 C C . SER A 1 96 ? 0.669 6.186 -1.067 1.00 97.56 96 SER A C 1
ATOM 647 O O . SER A 1 96 ? 1.062 6.230 -2.239 1.00 97.56 96 SER A O 1
ATOM 649 N N . HIS A 1 97 ? 1.180 5.314 -0.193 1.00 97.94 97 HIS A N 1
ATOM 650 C CA . HIS A 1 97 ? 2.245 4.377 -0.553 1.00 97.94 97 HIS A CA 1
ATOM 651 C C . HIS A 1 97 ? 1.787 3.301 -1.548 1.00 97.94 97 HIS A C 1
ATOM 653 O O . HIS A 1 97 ? 2.507 3.034 -2.515 1.00 97.94 97 HIS A O 1
ATOM 659 N N . LYS A 1 98 ? 0.575 2.748 -1.390 1.00 96.38 98 LYS A N 1
ATOM 660 C CA . LYS A 1 98 ? -0.008 1.788 -2.351 1.00 96.38 98 LYS A CA 1
ATOM 661 C C . LYS A 1 98 ? -0.152 2.394 -3.750 1.00 96.38 98 LYS A C 1
ATOM 663 O O . LYS A 1 98 ? 0.286 1.792 -4.733 1.00 96.38 98 LYS A O 1
ATOM 668 N N . GLN A 1 99 ? -0.710 3.601 -3.843 1.00 97.69 99 GLN A N 1
ATOM 669 C CA . GLN A 1 99 ? -0.864 4.312 -5.114 1.00 97.69 99 GLN A CA 1
ATOM 670 C C . GLN A 1 99 ? 0.489 4.710 -5.701 1.00 97.69 99 GLN A C 1
ATOM 672 O O . GLN A 1 99 ? 0.717 4.529 -6.896 1.00 97.69 99 GLN A O 1
ATOM 677 N N . SER A 1 100 ? 1.420 5.175 -4.865 1.00 96.25 100 SER A N 1
ATOM 678 C CA . SER A 1 100 ? 2.783 5.493 -5.291 1.00 96.25 100 SER A CA 1
ATOM 679 C C . SER A 1 100 ? 3.486 4.284 -5.897 1.00 96.25 100 SER A C 1
ATOM 681 O O . SER A 1 100 ? 4.091 4.415 -6.957 1.00 96.25 100 SER A O 1
ATOM 683 N N . ALA A 1 101 ? 3.402 3.111 -5.263 1.00 98.06 101 ALA A N 1
ATOM 684 C CA . ALA A 1 101 ? 3.989 1.881 -5.787 1.00 98.06 101 ALA A CA 1
ATOM 685 C C . ALA A 1 101 ? 3.364 1.496 -7.139 1.00 98.06 101 ALA A C 1
ATOM 687 O O . ALA A 1 101 ? 4.088 1.241 -8.104 1.00 98.06 101 ALA A O 1
ATOM 688 N N . ALA A 1 102 ? 2.031 1.535 -7.237 1.00 97.62 102 ALA A N 1
ATOM 689 C CA . ALA A 1 102 ? 1.309 1.207 -8.464 1.00 97.62 102 ALA A CA 1
ATOM 690 C C . ALA A 1 102 ? 1.653 2.162 -9.621 1.00 97.62 102 ALA A C 1
ATOM 692 O O . ALA A 1 102 ? 1.971 1.713 -10.723 1.00 97.62 102 ALA A O 1
ATOM 693 N N . LEU A 1 103 ? 1.625 3.475 -9.380 1.00 97.69 103 LEU A N 1
ATOM 694 C CA . LEU A 1 103 ? 1.945 4.489 -10.387 1.00 97.69 103 LEU A CA 1
ATOM 695 C C . LEU A 1 103 ? 3.416 4.443 -10.799 1.00 97.69 103 LEU A C 1
ATOM 697 O O . LEU A 1 103 ? 3.705 4.533 -11.989 1.00 97.69 103 LEU A O 1
ATOM 701 N N . LYS A 1 104 ? 4.343 4.247 -9.853 1.00 97.94 104 LYS A N 1
ATOM 702 C CA . LYS A 1 104 ? 5.772 4.083 -10.161 1.00 97.94 104 LYS A CA 1
ATOM 703 C C . LYS A 1 104 ? 6.011 2.856 -11.030 1.00 97.94 104 LYS A C 1
ATOM 705 O O . LYS A 1 104 ? 6.746 2.953 -12.006 1.00 97.94 104 LYS A O 1
ATOM 710 N N . MET A 1 105 ? 5.362 1.728 -10.736 1.00 97.81 105 MET A N 1
ATOM 711 C CA . MET A 1 105 ? 5.509 0.535 -11.569 1.00 97.81 105 MET A CA 1
ATOM 712 C C . MET A 1 105 ? 4.931 0.752 -12.971 1.00 97.81 105 MET A C 1
ATOM 714 O O . MET A 1 105 ? 5.591 0.413 -13.947 1.00 97.81 105 MET A O 1
ATOM 718 N N . LYS A 1 106 ? 3.760 1.396 -13.090 1.00 98.19 106 LYS A N 1
ATOM 719 C CA . LYS A 1 106 ? 3.205 1.803 -14.393 1.00 98.19 106 LYS A CA 1
ATOM 720 C C . LYS A 1 106 ? 4.173 2.706 -15.160 1.00 98.19 106 LYS A C 1
ATOM 722 O O . LYS A 1 106 ? 4.467 2.430 -16.314 1.00 98.19 106 LYS A O 1
ATOM 727 N N . ALA A 1 107 ? 4.726 3.728 -14.509 1.00 97.19 107 ALA A N 1
ATOM 728 C CA . ALA A 1 107 ? 5.703 4.622 -15.122 1.00 97.19 107 ALA A CA 1
ATOM 729 C C . ALA A 1 107 ? 6.964 3.871 -15.575 1.00 97.19 107 ALA A C 1
ATOM 731 O O . ALA A 1 107 ? 7.458 4.120 -16.669 1.00 97.19 107 ALA A O 1
ATOM 732 N N . ALA A 1 108 ? 7.458 2.917 -14.779 1.00 97.81 108 ALA A N 1
ATOM 733 C CA . ALA A 1 108 ? 8.613 2.105 -15.145 1.00 97.81 108 ALA A CA 1
ATOM 734 C C . ALA A 1 108 ? 8.374 1.275 -16.417 1.00 97.81 108 ALA A C 1
ATOM 736 O O . ALA A 1 108 ? 9.324 1.040 -17.162 1.00 97.81 108 ALA A O 1
ATOM 737 N N . LEU A 1 109 ? 7.135 0.852 -16.699 1.00 96.44 109 LEU A N 1
ATOM 738 C CA . LEU A 1 109 ? 6.820 0.114 -17.927 1.00 96.44 109 LEU A CA 1
ATOM 739 C C . LEU A 1 109 ? 7.041 0.959 -19.188 1.00 96.44 109 LEU A C 1
ATOM 741 O O . LEU A 1 109 ? 7.552 0.426 -20.174 1.00 96.44 109 LEU A O 1
ATOM 745 N N . GLU A 1 110 ? 6.788 2.263 -19.097 1.00 97.75 110 GLU A N 1
ATOM 746 C CA . GLU A 1 110 ? 6.928 3.236 -20.189 1.00 97.75 110 GLU A CA 1
ATOM 747 C C . GLU A 1 110 ? 8.359 3.798 -20.338 1.00 97.75 110 GLU A C 1
ATOM 749 O O . GLU A 1 110 ? 8.652 4.559 -21.260 1.00 97.75 110 GLU A O 1
ATOM 754 N N . MET A 1 111 ? 9.289 3.450 -19.439 1.00 97.31 111 MET A N 1
ATOM 755 C CA . MET A 1 111 ? 10.657 3.978 -19.475 1.00 97.31 111 MET A CA 1
ATOM 756 C C . MET A 1 111 ? 11.546 3.231 -20.471 1.00 97.31 111 MET A C 1
ATOM 758 O O . MET A 1 111 ? 11.809 2.036 -20.310 1.00 97.31 111 MET A O 1
ATOM 762 N N . ALA A 1 112 ? 12.083 3.971 -21.447 1.00 97.25 112 ALA A N 1
ATOM 763 C CA . ALA A 1 112 ? 13.044 3.463 -22.429 1.00 97.25 112 ALA A CA 1
ATOM 764 C C . ALA A 1 112 ? 14.487 3.391 -21.895 1.00 97.25 112 ALA A C 1
ATOM 766 O O . ALA A 1 112 ? 15.253 2.525 -22.307 1.00 97.25 112 ALA A O 1
ATOM 767 N N . ASN A 1 113 ? 14.877 4.289 -20.979 1.00 97.75 113 ASN A N 1
ATOM 768 C CA . ASN A 1 113 ? 16.217 4.274 -20.391 1.00 97.75 113 ASN A CA 1
ATOM 769 C C . ASN A 1 113 ? 16.314 3.188 -19.294 1.00 97.75 113 ASN A C 1
ATOM 771 O O . ASN A 1 113 ? 15.594 3.293 -18.295 1.00 97.75 113 ASN A O 1
ATOM 775 N N . PRO A 1 114 ? 17.217 2.194 -19.415 1.00 96.06 114 PRO A N 1
ATOM 776 C CA . PRO A 1 114 ? 17.296 1.086 -18.459 1.00 96.06 114 PRO A CA 1
ATOM 777 C C . PRO A 1 114 ? 17.665 1.507 -17.031 1.00 96.06 114 PRO A C 1
ATOM 779 O O . PRO A 1 114 ? 17.109 0.978 -16.072 1.00 96.06 114 PRO A O 1
ATOM 782 N N . ALA A 1 115 ? 18.562 2.483 -16.865 1.00 97.56 115 ALA A N 1
ATOM 783 C CA . ALA A 1 115 ? 18.986 2.937 -15.541 1.00 97.56 115 ALA A CA 1
ATOM 784 C C . ALA A 1 115 ? 17.839 3.634 -14.794 1.00 97.56 115 ALA A C 1
ATOM 786 O O . ALA A 1 115 ? 17.569 3.322 -13.633 1.00 97.56 115 ALA A O 1
ATOM 787 N N . LEU A 1 116 ? 17.113 4.525 -15.478 1.00 96.62 116 LEU A N 1
ATOM 788 C CA . LEU A 1 116 ? 15.941 5.195 -14.906 1.00 96.62 116 LEU A CA 1
ATOM 789 C C . LEU A 1 116 ? 14.819 4.200 -14.597 1.00 96.62 116 LEU A C 1
ATOM 791 O O . LEU A 1 116 ? 14.211 4.272 -13.529 1.00 96.62 116 LEU A O 1
ATOM 795 N N . ARG A 1 117 ? 14.593 3.232 -15.493 1.00 98.00 117 ARG A N 1
ATOM 796 C CA . ARG A 1 117 ? 13.616 2.159 -15.291 1.00 98.00 117 ARG A CA 1
ATOM 797 C C . ARG A 1 117 ? 13.900 1.380 -14.010 1.00 98.00 117 ARG A C 1
ATOM 799 O O . ARG A 1 117 ? 13.011 1.252 -13.170 1.00 98.00 117 ARG A O 1
ATOM 806 N N . HIS A 1 118 ? 15.133 0.911 -13.828 1.00 97.81 118 HIS A N 1
ATOM 807 C CA . HIS A 1 118 ? 15.523 0.167 -12.630 1.00 97.81 118 HIS A CA 1
ATOM 808 C C . HIS A 1 118 ? 15.453 1.013 -11.358 1.00 97.81 118 HIS A C 1
ATOM 810 O O . HIS A 1 118 ? 14.988 0.525 -10.327 1.00 97.81 118 HIS A O 1
ATOM 816 N N . PHE A 1 119 ? 15.835 2.290 -11.430 1.00 98.00 119 PHE A N 1
ATOM 817 C CA . PHE A 1 119 ? 15.681 3.213 -10.307 1.00 98.00 119 PHE A CA 1
ATOM 818 C C . PHE A 1 119 ? 14.214 3.330 -9.866 1.00 98.00 119 PHE A C 1
ATOM 820 O O . PHE A 1 119 ? 13.902 3.181 -8.680 1.00 98.00 119 PHE A O 1
ATOM 827 N N . VAL A 1 120 ? 13.291 3.533 -10.811 1.00 98.00 120 VAL A N 1
ATOM 828 C CA . VAL A 1 120 ? 11.864 3.647 -10.488 1.00 98.00 120 VAL A CA 1
ATOM 829 C C . VAL A 1 120 ? 11.294 2.326 -9.972 1.00 98.00 120 VAL A C 1
ATOM 831 O O . VAL A 1 120 ? 10.557 2.353 -8.985 1.00 98.00 120 VAL A O 1
ATOM 834 N N . GLN A 1 121 ? 11.686 1.180 -10.538 1.00 97.81 121 GLN A N 1
ATOM 835 C CA . GLN A 1 121 ? 11.314 -0.143 -10.016 1.00 97.81 121 GLN A CA 1
ATOM 836 C C . GLN A 1 121 ? 11.758 -0.332 -8.558 1.00 97.81 121 GLN A C 1
ATOM 838 O O . GLN A 1 121 ? 10.946 -0.718 -7.716 1.00 97.81 121 GLN A O 1
ATOM 843 N N . ALA A 1 122 ? 13.008 0.005 -8.229 1.00 97.38 122 ALA A N 1
ATOM 844 C CA . ALA A 1 122 ? 13.510 -0.071 -6.858 1.00 97.38 122 ALA A CA 1
ATOM 845 C C . ALA A 1 122 ? 12.743 0.875 -5.914 1.00 97.38 122 ALA A C 1
ATOM 847 O O . ALA A 1 122 ? 12.406 0.504 -4.790 1.00 97.38 122 ALA A O 1
ATOM 848 N N . SER A 1 123 ? 12.409 2.087 -6.373 1.00 97.06 123 SER A N 1
ATOM 849 C CA . SER A 1 123 ? 11.608 3.037 -5.588 1.00 97.06 123 SER A CA 1
ATOM 850 C C . SER A 1 123 ? 10.167 2.559 -5.355 1.00 97.06 123 SER A C 1
ATOM 852 O O . SER A 1 123 ? 9.589 2.844 -4.304 1.00 97.06 123 SER A O 1
ATOM 854 N N . ALA A 1 124 ? 9.589 1.818 -6.308 1.00 97.81 124 ALA A N 1
ATOM 855 C CA . ALA A 1 124 ? 8.279 1.194 -6.164 1.00 97.81 124 ALA A CA 1
ATOM 856 C C . ALA A 1 124 ? 8.316 0.082 -5.107 1.00 97.81 124 ALA A C 1
ATOM 85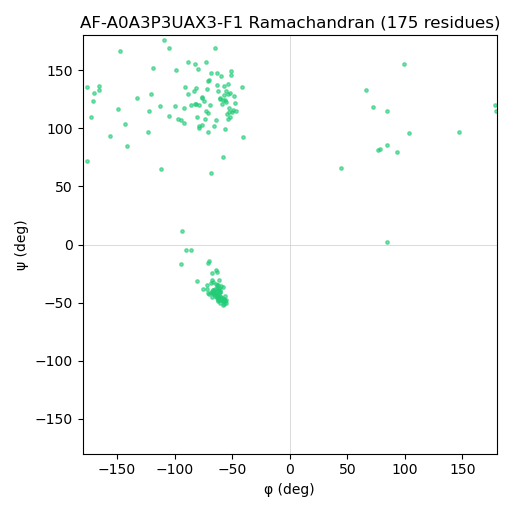8 O O . ALA A 1 124 ? 7.422 0.041 -4.264 1.00 97.81 124 ALA A O 1
ATOM 859 N N . GLY A 1 125 ? 9.377 -0.738 -5.098 1.00 96.69 125 GLY A N 1
ATOM 860 C CA . GLY A 1 125 ? 9.623 -1.746 -4.059 1.00 96.69 125 GLY A CA 1
ATOM 861 C C . GLY A 1 125 ? 9.648 -1.132 -2.659 1.00 96.69 125 GLY A C 1
ATOM 862 O O . GLY A 1 125 ? 8.853 -1.512 -1.810 1.00 96.69 125 GLY A O 1
ATOM 863 N N . ARG A 1 126 ? 10.420 -0.055 -2.468 1.00 96.25 126 ARG A N 1
ATOM 864 C CA . ARG A 1 126 ? 10.449 0.681 -1.187 1.00 96.25 126 ARG A CA 1
ATOM 865 C C . ARG A 1 126 ? 9.082 1.216 -0.767 1.00 96.25 126 ARG A C 1
ATOM 867 O O . ARG A 1 126 ? 8.775 1.263 0.414 1.00 96.25 126 ARG A O 1
ATOM 874 N N . CYS A 1 127 ? 8.258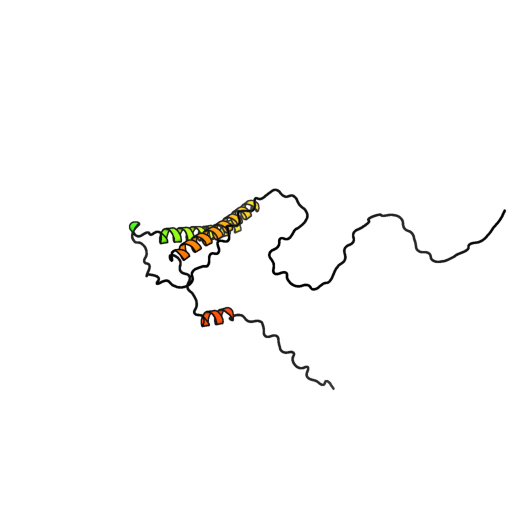 1.659 -1.719 1.00 97.31 127 CYS A N 1
ATOM 875 C CA . CYS A 1 127 ? 6.900 2.104 -1.400 1.00 97.31 127 CYS A CA 1
ATOM 876 C C . CYS A 1 127 ? 6.010 0.937 -0.965 1.00 97.31 127 CYS A C 1
ATOM 878 O O . CYS A 1 127 ? 5.142 1.142 -0.123 1.00 97.31 127 CYS A O 1
ATOM 880 N N . ALA A 1 128 ? 6.216 -0.261 -1.515 1.00 96.44 128 ALA A N 1
ATOM 881 C CA . ALA A 1 128 ? 5.524 -1.460 -1.062 1.00 96.44 128 ALA A CA 1
ATOM 882 C C . ALA A 1 128 ? 5.953 -1.847 0.364 1.00 96.44 128 ALA A C 1
ATOM 884 O O . ALA A 1 128 ? 5.082 -2.121 1.188 1.00 96.44 128 ALA A O 1
ATOM 885 N N . ASP A 1 129 ? 7.249 -1.762 0.677 1.00 95.88 129 ASP A N 1
ATOM 886 C CA . ASP A 1 129 ? 7.771 -2.018 2.027 1.00 95.88 129 ASP A CA 1
ATOM 887 C C . ASP A 1 129 ? 7.196 -1.016 3.045 1.00 95.88 129 ASP A C 1
ATOM 889 O O . ASP A 1 129 ? 6.625 -1.410 4.061 1.00 95.88 129 ASP A O 1
ATOM 893 N N . MET A 1 130 ? 7.214 0.284 2.720 1.00 96.12 130 MET A N 1
ATOM 894 C CA . MET A 1 130 ? 6.603 1.326 3.560 1.00 96.12 130 MET A CA 1
ATOM 895 C C . MET A 1 130 ? 5.087 1.136 3.718 1.00 96.12 130 MET A C 1
ATOM 897 O O . MET A 1 130 ? 4.545 1.331 4.804 1.00 96.12 130 MET A O 1
ATOM 901 N N . ALA A 1 131 ? 4.378 0.727 2.657 1.00 96.50 131 ALA A N 1
ATOM 902 C CA . ALA A 1 131 ? 2.957 0.400 2.761 1.00 96.50 131 ALA A CA 1
ATOM 903 C C . ALA A 1 131 ? 2.725 -0.770 3.728 1.00 96.50 131 ALA A C 1
ATOM 905 O O . ALA A 1 131 ? 1.741 -0.760 4.469 1.00 96.50 131 ALA A O 1
ATOM 906 N N . TYR A 1 132 ? 3.619 -1.761 3.745 1.00 95.44 132 TYR A N 1
ATOM 907 C CA . TYR A 1 132 ? 3.534 -2.862 4.693 1.00 95.44 132 TYR A CA 1
ATOM 908 C C . TYR A 1 132 ? 3.735 -2.368 6.129 1.00 95.44 132 TYR A C 1
ATOM 910 O O . TYR A 1 132 ? 2.929 -2.696 6.990 1.00 95.44 132 TYR A O 1
ATOM 918 N N . GLU A 1 133 ? 4.712 -1.505 6.403 1.00 94.00 133 GLU A N 1
ATOM 919 C CA . GLU A 1 133 ? 4.892 -0.889 7.730 1.00 94.00 133 GLU A CA 1
ATOM 920 C C . GLU A 1 133 ? 3.673 -0.072 8.189 1.00 94.00 133 GLU A C 1
ATOM 922 O O . GLU A 1 133 ? 3.196 -0.249 9.315 1.00 94.00 133 GLU A O 1
ATOM 927 N N . CYS A 1 134 ? 3.098 0.759 7.313 1.00 94.38 134 CYS A N 1
ATOM 928 C CA . CYS A 1 134 ? 1.868 1.492 7.625 1.00 94.38 134 CYS A CA 1
ATOM 929 C C . CYS A 1 134 ? 0.697 0.545 7.928 1.00 94.38 134 CYS A C 1
ATOM 931 O O . CYS A 1 134 ? -0.091 0.806 8.839 1.00 94.38 134 CYS A O 1
ATOM 933 N N . PHE A 1 135 ? 0.585 -0.567 7.195 1.00 95.00 135 PHE A N 1
ATOM 934 C CA . PHE A 1 135 ? -0.408 -1.602 7.472 1.00 95.00 135 PHE A CA 1
ATOM 935 C C . PHE A 1 135 ? -0.191 -2.231 8.852 1.00 95.00 135 PHE A C 1
ATOM 937 O O . PHE A 1 135 ? -1.154 -2.365 9.605 1.00 95.00 135 PHE A O 1
ATOM 944 N N . GLN A 1 136 ? 1.053 -2.567 9.206 1.00 93.94 136 GLN A N 1
ATOM 945 C CA . GLN A 1 136 ? 1.374 -3.151 10.508 1.00 93.94 136 GLN A CA 1
ATOM 946 C C . GLN A 1 136 ? 0.936 -2.220 11.645 1.00 93.94 136 GLN A C 1
ATOM 948 O O . GLN A 1 136 ? 0.236 -2.650 12.564 1.00 93.94 136 GLN A O 1
ATOM 953 N N . TYR A 1 137 ? 1.273 -0.931 11.543 1.00 93.75 137 TYR A N 1
ATOM 954 C CA . TYR A 1 137 ? 0.847 0.094 12.497 1.00 93.75 137 TYR A CA 1
ATOM 955 C C . TYR A 1 137 ? -0.683 0.186 12.608 1.00 93.75 137 TYR A C 1
ATOM 957 O O . TYR A 1 137 ? -1.241 0.085 13.705 1.00 93.75 137 TYR A O 1
ATOM 965 N N . ALA A 1 138 ? -1.372 0.319 11.471 1.00 93.38 138 ALA A N 1
ATOM 966 C CA . ALA A 1 138 ? -2.826 0.442 11.436 1.00 93.38 138 ALA A CA 1
ATOM 967 C C . ALA A 1 138 ? -3.522 -0.817 11.985 1.00 93.38 138 ALA A C 1
ATOM 969 O O . ALA A 1 138 ? -4.549 -0.726 12.659 1.00 93.38 138 ALA A O 1
ATOM 970 N N . ASN A 1 139 ? -2.951 -2.000 11.760 1.00 93.38 139 ASN A N 1
ATOM 971 C CA . ASN A 1 139 ? -3.485 -3.251 12.277 1.00 93.38 139 ASN A CA 1
ATOM 972 C C . ASN A 1 139 ? -3.288 -3.407 13.794 1.00 93.38 139 ASN A C 1
ATOM 974 O O . ASN A 1 139 ? -4.212 -3.861 14.477 1.00 93.38 139 ASN A O 1
ATOM 978 N N . GLN A 1 140 ? -2.148 -2.978 14.347 1.00 91.62 140 GLN A N 1
ATOM 979 C CA . GLN A 1 140 ? -1.932 -2.975 15.803 1.00 91.62 140 GLN A CA 1
ATOM 980 C C . GLN A 1 140 ? -2.916 -2.043 16.512 1.00 91.62 140 GLN A C 1
ATOM 982 O O . GLN A 1 140 ? -3.530 -2.435 17.503 1.00 91.62 140 GLN A O 1
ATOM 987 N N . LYS A 1 141 ? -3.121 -0.837 15.968 1.00 90.69 141 LYS A N 1
ATOM 988 C CA . LYS A 1 141 ? -4.060 0.158 16.508 1.00 90.69 141 LYS A CA 1
ATOM 989 C C . LYS A 1 141 ? -5.535 -0.220 16.345 1.00 90.69 141 LYS A C 1
ATOM 991 O O . LYS A 1 141 ? -6.384 0.383 16.985 1.00 90.69 141 LYS A O 1
ATOM 996 N N . GLY A 1 142 ? -5.841 -1.219 15.516 1.00 90.44 142 GLY A N 1
ATOM 997 C CA . GLY A 1 142 ? -7.215 -1.636 15.223 1.00 90.44 142 GLY A CA 1
ATOM 998 C C . GLY A 1 142 ? -7.897 -0.825 14.117 1.00 90.44 142 GLY A C 1
ATOM 999 O O . GLY A 1 142 ? -9.038 -1.130 13.780 1.00 90.44 142 GLY A O 1
ATOM 1000 N N . TYR A 1 143 ? -7.190 0.132 13.507 1.00 92.12 143 TYR A N 1
ATOM 1001 C CA . TYR A 1 143 ? -7.656 0.916 12.356 1.00 92.12 143 TYR A CA 1
ATOM 1002 C C . TYR A 1 143 ? -7.800 0.054 11.094 1.00 92.12 143 TYR A C 1
ATOM 1004 O O . TYR A 1 143 ? -8.650 0.317 10.251 1.00 92.12 143 TYR A O 1
ATOM 1012 N N . TYR A 1 144 ? -6.974 -0.992 10.961 1.00 91.19 144 TYR A N 1
ATOM 1013 C CA . TYR A 1 144 ? -7.008 -1.926 9.834 1.00 91.19 144 TYR A CA 1
ATOM 1014 C C . TYR A 1 144 ? -7.205 -3.367 10.315 1.00 91.19 144 TYR A C 1
ATOM 1016 O O . TYR A 1 144 ? -6.258 -4.057 10.702 1.00 91.19 144 TYR A O 1
ATOM 1024 N N . GLN A 1 145 ? -8.446 -3.843 10.291 1.00 91.25 145 GLN A N 1
ATOM 1025 C CA . GLN A 1 145 ? -8.791 -5.193 10.739 1.00 91.25 145 GLN A CA 1
ATOM 1026 C C . GLN A 1 145 ? -8.715 -6.175 9.569 1.00 91.25 145 GLN A C 1
ATOM 1028 O O . GLN A 1 145 ? -9.188 -5.879 8.474 1.00 91.25 145 GLN A O 1
ATOM 1033 N N . VAL A 1 146 ? -8.114 -7.343 9.797 1.00 90.25 146 VAL A N 1
ATOM 1034 C CA . VAL A 1 146 ? -8.003 -8.399 8.784 1.00 90.25 146 VAL A CA 1
ATOM 1035 C C . VAL A 1 146 ? -8.999 -9.504 9.132 1.00 90.25 146 VAL A C 1
ATOM 1037 O O . VAL A 1 146 ? -8.792 -10.187 10.136 1.00 90.25 146 VAL A O 1
ATOM 1040 N N . PRO A 1 147 ? -10.079 -9.695 8.353 1.00 87.81 147 PRO A N 1
ATOM 1041 C CA . PRO A 1 147 ? -11.046 -10.758 8.606 1.00 87.81 147 PRO A CA 1
ATOM 1042 C C . PRO A 1 147 ? -10.406 -12.148 8.565 1.00 87.81 147 PRO A C 1
ATOM 1044 O O . PRO A 1 147 ? -9.509 -12.407 7.762 1.00 87.81 147 PRO A O 1
ATOM 1047 N N . THR A 1 148 ? -10.900 -13.053 9.408 1.00 86.94 148 THR A N 1
ATOM 1048 C CA . THR A 1 148 ? -10.593 -14.485 9.330 1.00 86.94 148 THR A CA 1
ATOM 1049 C C . THR A 1 148 ? -11.710 -15.225 8.617 1.00 86.94 148 THR A C 1
ATOM 1051 O O . THR A 1 148 ? -12.877 -14.839 8.678 1.00 86.94 148 THR A O 1
ATOM 1054 N N . LEU A 1 149 ? -11.350 -16.318 7.953 1.00 85.56 149 LEU A N 1
ATOM 1055 C CA . LEU A 1 149 ? -12.319 -17.298 7.485 1.00 85.56 149 LEU A CA 1
ATOM 1056 C C . LEU A 1 149 ? -12.684 -18.246 8.635 1.00 85.56 149 LEU A C 1
ATOM 1058 O O . LEU A 1 149 ? -11.905 -18.436 9.570 1.00 85.56 149 LEU A O 1
ATOM 1062 N N . GLN A 1 150 ? -13.873 -18.849 8.564 1.00 84.38 150 GLN A N 1
ATOM 1063 C CA . GLN A 1 150 ? -14.210 -19.975 9.437 1.00 84.38 150 GLN A CA 1
ATOM 1064 C C . GLN A 1 150 ? -13.276 -21.151 9.137 1.00 84.38 150 GLN A C 1
ATOM 1066 O O . GLN A 1 150 ? -12.862 -21.342 7.992 1.00 84.38 150 GLN A O 1
ATOM 1071 N N . GLU A 1 151 ? -12.957 -21.944 10.157 1.00 78.19 151 GLU A N 1
ATOM 1072 C CA . GLU A 1 151 ? -11.979 -23.035 10.065 1.00 78.19 151 GLU A CA 1
ATOM 1073 C C . GLU A 1 151 ? -12.340 -24.032 8.949 1.00 78.19 151 GLU A C 1
ATOM 1075 O O . GLU A 1 151 ? -11.546 -24.243 8.037 1.00 78.19 151 GLU A O 1
ATOM 1080 N N . ASN A 1 152 ? -13.599 -24.489 8.890 1.00 85.19 152 ASN A N 1
ATOM 1081 C CA . ASN A 1 152 ? -14.066 -25.414 7.844 1.00 85.19 152 ASN A CA 1
ATOM 1082 C C . ASN A 1 152 ? -13.930 -24.845 6.415 1.00 85.19 152 ASN A C 1
ATOM 1084 O O . ASN A 1 152 ? -13.674 -25.572 5.453 1.00 85.19 152 ASN A O 1
ATOM 1088 N N . THR A 1 153 ? -14.142 -23.536 6.270 1.00 86.12 153 THR A N 1
ATOM 1089 C CA . THR A 1 153 ? -14.067 -22.828 4.991 1.00 86.12 153 THR A CA 1
ATOM 1090 C C . THR A 1 153 ? -12.609 -22.660 4.590 1.00 86.12 153 THR A C 1
ATOM 1092 O O . THR A 1 153 ? -12.275 -22.819 3.419 1.00 86.12 153 THR A O 1
ATOM 1095 N N . THR A 1 154 ? -11.741 -22.398 5.569 1.00 86.75 154 THR A N 1
ATOM 1096 C CA . THR A 1 154 ? -10.291 -22.321 5.384 1.00 86.75 154 THR A CA 1
ATOM 1097 C C . THR A 1 154 ? -9.746 -23.652 4.882 1.00 86.75 154 THR A C 1
ATOM 1099 O O . THR A 1 154 ? -9.091 -23.661 3.844 1.00 86.75 154 THR A O 1
ATOM 1102 N N . ASP A 1 155 ? -10.085 -24.770 5.529 1.00 84.12 155 ASP A N 1
ATOM 1103 C CA . ASP A 1 155 ? -9.627 -26.106 5.117 1.00 84.12 155 ASP A CA 1
ATOM 1104 C C . ASP A 1 155 ? -10.099 -26.464 3.707 1.00 84.12 155 ASP A C 1
ATOM 1106 O O . ASP A 1 155 ? -9.320 -26.912 2.864 1.00 84.12 155 ASP A O 1
ATOM 1110 N N . THR A 1 156 ? -11.375 -26.196 3.414 1.00 88.06 156 THR A N 1
ATOM 1111 C CA . THR A 1 156 ? -11.935 -26.419 2.075 1.00 88.06 156 THR A CA 1
ATOM 1112 C C . THR A 1 156 ? -11.203 -25.581 1.023 1.00 88.06 156 THR A C 1
ATOM 1114 O O . THR A 1 156 ? -10.918 -26.071 -0.068 1.00 88.06 156 THR A O 1
ATOM 1117 N N . PHE A 1 157 ? -10.870 -24.325 1.340 1.00 88.50 157 PHE A N 1
ATOM 1118 C CA . PHE A 1 157 ? -10.165 -23.425 0.429 1.00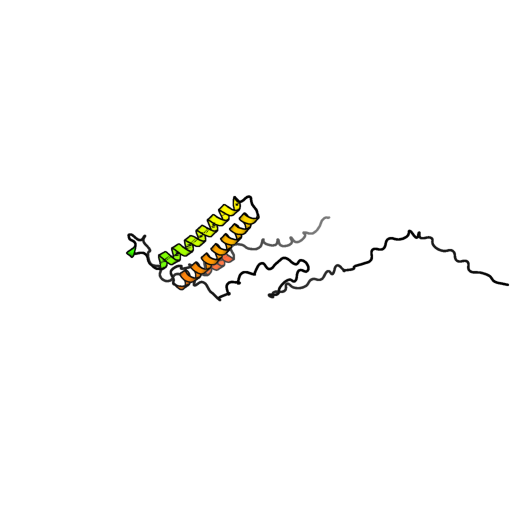 88.50 157 PHE A CA 1
ATOM 1119 C C . PHE A 1 157 ? -8.699 -23.834 0.223 1.00 88.50 157 PHE A C 1
ATOM 1121 O O . PHE A 1 157 ? -8.218 -23.836 -0.909 1.00 88.50 157 PHE A O 1
ATOM 1128 N N . VAL A 1 158 ? -7.995 -24.227 1.289 1.00 88.00 158 VAL A N 1
ATOM 1129 C CA . VAL A 1 158 ? -6.606 -24.718 1.224 1.00 88.00 158 VAL A CA 1
ATOM 1130 C C . VAL A 1 158 ? -6.517 -25.999 0.389 1.00 88.00 158 VAL A C 1
ATOM 1132 O O . VAL A 1 158 ? -5.556 -26.179 -0.358 1.00 88.00 158 VAL A O 1
ATOM 1135 N N . HIS A 1 159 ? -7.540 -26.855 0.445 1.00 88.06 159 HIS A N 1
ATOM 1136 C CA . HIS A 1 159 ? -7.628 -28.090 -0.340 1.00 88.06 159 HIS A CA 1
ATOM 1137 C C . HIS A 1 159 ? -8.378 -27.947 -1.672 1.00 88.06 159 HIS A C 1
ATOM 1139 O O . HIS A 1 159 ? -8.654 -28.951 -2.328 1.00 88.06 159 HIS A O 1
ATOM 1145 N N . ALA A 1 160 ? -8.674 -26.721 -2.117 1.00 86.44 160 ALA A N 1
ATOM 1146 C CA . ALA A 1 160 ? -9.390 -26.490 -3.373 1.00 86.44 160 ALA A CA 1
ATOM 1147 C C . ALA A 1 160 ? -8.612 -26.971 -4.613 1.00 86.44 160 ALA A C 1
ATOM 1149 O O . ALA A 1 160 ? -9.214 -27.249 -5.650 1.00 86.44 160 ALA A O 1
ATOM 1150 N N . TYR A 1 161 ? -7.287 -27.102 -4.508 1.00 83.25 161 TYR A N 1
ATOM 1151 C CA . TYR A 1 161 ? -6.426 -27.628 -5.563 1.00 83.25 161 TYR A CA 1
ATOM 1152 C C . TYR A 1 161 ? -5.655 -28.847 -5.051 1.00 83.25 161 TYR A C 1
ATOM 1154 O O . TYR A 1 161 ? -4.826 -28.741 -4.149 1.00 83.25 161 TYR A O 1
ATOM 1162 N N . GLY A 1 162 ? -5.935 -30.012 -5.637 1.00 80.56 162 GLY A N 1
ATOM 1163 C CA . GLY A 1 162 ? -5.240 -31.270 -5.366 1.00 80.56 162 GLY A CA 1
ATOM 1164 C C . GLY A 1 162 ? -4.272 -31.658 -6.482 1.00 80.56 162 GLY A C 1
ATOM 1165 O O . GLY A 1 162 ? -4.272 -31.079 -7.570 1.00 80.56 162 GLY A O 1
ATOM 1166 N N . THR A 1 163 ? -3.444 -32.667 -6.224 1.00 80.19 163 THR A N 1
ATOM 1167 C CA . THR A 1 163 ? -2.633 -33.296 -7.270 1.00 80.19 163 THR A CA 1
ATOM 1168 C C . THR A 1 163 ? -3.531 -34.059 -8.245 1.00 80.19 163 THR A C 1
ATOM 1170 O O . THR A 1 163 ? -4.572 -34.599 -7.867 1.00 80.19 163 THR A O 1
ATOM 1173 N N . VAL A 1 164 ? -3.135 -34.108 -9.520 1.00 72.94 164 VAL A N 1
ATOM 1174 C CA . VAL A 1 164 ? -3.814 -34.952 -10.514 1.00 72.94 164 VAL A CA 1
ATOM 1175 C C . VAL A 1 164 ? -3.779 -36.395 -10.003 1.00 72.94 164 VAL A C 1
ATOM 1177 O O . VAL A 1 164 ? -2.689 -36.860 -9.655 1.00 72.94 164 VAL A O 1
ATOM 1180 N N . PRO A 1 165 ? -4.920 -37.112 -9.945 1.00 70.62 165 PRO A N 1
ATOM 1181 C CA . PRO A 1 165 ? -4.928 -38.519 -9.578 1.00 70.62 165 PRO A CA 1
ATOM 1182 C C . PRO A 1 165 ? -3.937 -39.266 -10.467 1.00 70.62 165 PRO A C 1
ATOM 1184 O O . PRO A 1 165 ? -4.112 -39.336 -11.685 1.00 70.62 165 PRO A O 1
ATOM 1187 N N . GLN A 1 166 ? -2.865 -39.783 -9.868 1.00 64.19 166 GLN A N 1
ATOM 1188 C CA . GLN A 1 166 ? -1.913 -40.624 -10.574 1.00 64.19 166 GLN A CA 1
ATOM 1189 C C . GLN A 1 166 ? -2.681 -41.872 -10.997 1.00 64.19 166 GLN A C 1
ATOM 1191 O O . GLN A 1 166 ? -3.091 -42.664 -10.149 1.00 64.19 166 GLN A O 1
ATOM 1196 N N . GLY A 1 167 ? -2.964 -41.978 -12.298 1.00 60.94 167 GLY A N 1
ATOM 1197 C CA . GLY A 1 167 ? -3.720 -43.086 -12.864 1.00 60.94 167 GLY A CA 1
ATOM 1198 C C . GLY A 1 167 ? -3.161 -44.399 -12.336 1.00 60.94 167 GLY A C 1
ATOM 1199 O O . GLY A 1 167 ? -1.966 -44.669 -12.467 1.00 60.94 167 GLY A O 1
ATOM 1200 N N . ASN A 1 168 ? -4.021 -45.183 -11.689 1.00 60.41 168 ASN A N 1
ATOM 1201 C CA . ASN A 1 168 ? -3.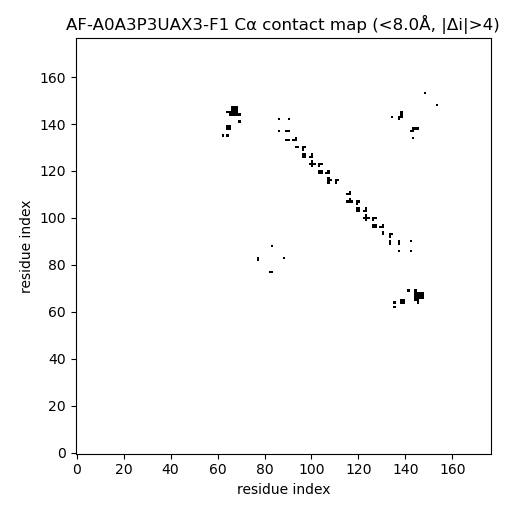680 -46.528 -11.255 1.00 60.41 168 ASN A CA 1
ATOM 1202 C C . ASN A 1 168 ? -3.116 -47.269 -12.483 1.00 60.41 168 ASN A C 1
ATOM 1204 O O . ASN A 1 168 ? -3.761 -47.198 -13.535 1.00 60.41 168 ASN A O 1
ATOM 1208 N N . PRO A 1 169 ? -1.951 -47.945 -12.413 1.00 59.53 169 PRO A N 1
ATOM 1209 C CA . PRO A 1 169 ? -1.479 -48.756 -13.524 1.00 59.53 169 PRO A CA 1
ATOM 1210 C C . PRO A 1 169 ? -2.591 -49.741 -13.868 1.00 59.53 169 PRO A C 1
ATOM 1212 O O . PRO A 1 169 ? -2.959 -50.586 -13.050 1.00 59.53 169 PRO A O 1
ATOM 1215 N N . GLN A 1 170 ? -3.190 -49.570 -15.046 1.00 59.91 170 GLN A N 1
ATOM 1216 C CA . GLN A 1 170 ? -4.192 -50.489 -15.553 1.00 59.91 170 GLN A CA 1
ATOM 1217 C C . GLN A 1 170 ? -3.537 -51.878 -15.544 1.00 59.91 170 GLN A C 1
ATOM 1219 O O . GLN A 1 170 ? -2.448 -52.012 -16.112 1.00 59.91 170 GLN A O 1
ATOM 1224 N N . PRO A 1 171 ? -4.107 -52.889 -14.861 1.00 57.00 171 PRO A N 1
ATOM 1225 C CA . PRO A 1 171 ? -3.508 -54.212 -14.854 1.00 57.00 171 PRO A CA 1
ATOM 1226 C C . PRO A 1 171 ? -3.434 -54.666 -16.308 1.00 57.00 171 PRO A C 1
ATOM 1228 O O . PRO A 1 171 ? -4.448 -54.674 -17.007 1.00 57.00 171 PRO A O 1
ATOM 1231 N N . SER A 1 172 ? -2.212 -54.942 -16.770 1.00 60.94 172 SER A N 1
ATOM 1232 C CA . SER A 1 172 ? -1.935 -55.433 -18.116 1.00 60.94 172 SER A CA 1
ATOM 1233 C C . SER A 1 172 ? -2.752 -56.705 -18.323 1.00 60.94 172 SER A C 1
ATOM 1235 O O . SER A 1 172 ? -2.414 -57.766 -17.796 1.00 60.94 172 SER A O 1
ATOM 1237 N N . GLY A 1 173 ? -3.892 -56.553 -19.000 1.00 54.78 173 GLY A N 1
ATOM 1238 C CA . GLY A 1 173 ? -4.775 -57.641 -19.376 1.00 54.78 173 GLY A CA 1
ATOM 1239 C C . GLY A 1 173 ? -3.983 -58.623 -20.223 1.00 54.78 173 GLY A C 1
ATOM 1240 O O . GLY A 1 173 ? -3.339 -58.237 -21.197 1.00 54.78 173 GLY A O 1
ATOM 1241 N N . GLY A 1 174 ? -3.975 -59.877 -19.786 1.00 58.16 174 GLY A N 1
ATOM 1242 C CA . GLY A 1 174 ? -3.227 -60.932 -20.435 1.00 58.16 174 GLY A CA 1
ATOM 1243 C C . GLY A 1 174 ? -3.712 -61.258 -21.846 1.00 58.16 174 GLY A C 1
ATOM 1244 O O . GLY A 1 174 ? -4.820 -60.923 -22.257 1.00 58.16 174 GLY A O 1
ATOM 1245 N N . MET A 1 175 ? -2.859 -62.055 -22.490 1.00 57.41 175 MET A N 1
ATOM 1246 C CA . MET A 1 175 ? -3.197 -63.025 -23.528 1.00 57.41 175 MET A CA 1
ATOM 1247 C C . MET A 1 175 ? -3.490 -62.444 -24.920 1.00 57.41 175 MET A C 1
ATOM 1249 O O . MET A 1 175 ? -4.635 -62.349 -25.353 1.00 57.41 175 MET A O 1
ATOM 1253 N N . PHE A 1 176 ? -2.419 -62.162 -25.667 1.00 52.41 176 PHE A N 1
ATOM 1254 C CA . PHE A 1 176 ? -2.441 -62.351 -27.118 1.00 52.41 176 PHE A CA 1
ATOM 1255 C C . PHE A 1 176 ? -2.013 -63.793 -27.411 1.00 52.41 176 PHE A C 1
ATOM 1257 O O . PHE A 1 176 ? -1.041 -64.277 -26.829 1.00 52.41 176 PHE A O 1
ATOM 1264 N N . MET A 1 177 ? -2.841 -64.456 -28.221 1.00 59.03 177 MET A N 1
ATOM 1265 C CA . MET A 1 177 ? -2.718 -65.836 -28.704 1.00 59.03 177 MET A CA 1
ATOM 1266 C C . MET A 1 177 ? -1.412 -66.095 -29.452 1.00 59.03 177 MET A C 1
ATOM 1268 O O . MET A 1 177 ? -0.898 -65.143 -30.081 1.00 59.03 177 MET A O 1
#

Secondary structure (DSSP, 8-state):
-------------------------------------S----------------------------BS----------SSGGG--HHHHHHHHHHHHHHHHHHHHHHHHT--SHHHHHHHHHHHHHHHHHHHHHHHHHHHHTSS-BPPPPHHHHHHHHTSS----------------

Mean predicted aligned error: 19.01 Å

Nearest PDB structures (foldseek):
  4fzs-assembly1_A  TM=9.578E-01  e=6.937E+00  Homo sapiens
  8d85-assembly1_D  TM=5.041E-01  e=7.749E-01  Homo sapiens
  7u7n-assembly1_D  TM=4.588E-01  e=6.860E-01  Homo sapiens
  7zxk-assembly2_C  TM=4.584E-01  e=3.773E+00  Homo sapiens
  8agb-assembly1_F  TM=5.784E-01  e=6.527E+00  Saccharomyces cerevisiae

InterPro domains:
  IPR012347 Ferritin-like [G3DSA:1.20.1260.10] (53-142)
  IPR012851 Spore coat protein CotF-like [PF07875] (85-147)

Organism: NCBI:txid2490856

Solvent-accessible surface area (backbone atoms only — not comparable to full-atom values): 12076 Å² total; per-residue (Å²): 134,88,81,88,90,85,90,81,88,80,82,95,74,87,86,79,84,87,80,92,80,86,86,85,90,85,79,90,77,91,73,92,74,78,85,79,89,66,96,74,85,84,86,80,86,86,80,97,67,81,87,72,77,78,70,79,73,75,74,83,66,91,79,73,85,57,68,38,77,81,79,80,74,90,83,72,85,71,91,50,78,88,64,63,49,73,55,55,54,48,52,48,51,27,47,49,24,51,52,49,19,54,52,32,45,56,51,30,72,75,45,83,51,67,69,61,21,51,50,34,44,54,54,18,51,53,24,48,53,51,24,49,54,38,46,53,53,32,25,75,74,58,70,42,66,39,78,66,72,57,68,73,57,44,54,52,58,72,58,68,69,74,79,78,80,76,74,72,80,72,77,82,78,79,84,84,130

Foldseek 3Di:
DDDDDDDDDDDDDDDDDDDDDDDDDDDDDDDDDDDDPDDDDDDDDDDDDDDPDDDPPPDPPVQDQDAAAPPDDDDDDDPDPVPDDPLNVLVVLLVVLVVQLVVLLVVLVVDPDPVVSVVSNVVSVVSVVVSVVSQSVCRVVNSDHHYDDDPVVVVCVVVVDDDDPPPDPDPPDDDDD

pLDDT: mean 70.58, std 25.98, range [27.34, 98.19]